Protein AF-R1E489-F1 (afdb_monomer)

Secondary structure (DSSP, 8-state):
--GGG-TTS---HHHHHHHHHHH-TT-SSS--HHHHHHHHHHH------HHHHHHHHHHHHHHHHHGGGS-HHHHHHHHHTTGGGSB---SSTTSS-TT-BHHHHHHHHHHHHHHTT--HHHHHHHTTTTSS--TTS--SS-HHHHHHHHHHHH-HHHHHHHHHHHHHHHTTTSTTSTTTSPTT--EEEE-SSSTT-EEEE-HHHHHHHHHHHHHHHHHHGGGTTT-HHHHHHHHHHHHTTGGGS-HHHHHHHHHHHHHHHHTT--HHHHHHHHHHHTGGG---HHHHHHHHTTSTTSHHHHHHHHHHHHHHHS---S-GGG-S------

Organism: Emiliania huxleyi (NCBI:txid2903)

Foldseek 3Di:
DCCQQCVVDDPDPVVVVVLQVQLPPVVPSDHDPVSVVVSCLVPRPRPCPPVNVVLVVVLVVCCVVCVVVPDPLLVVVCVVLCQQVADDDDPDSLLAPPPDTSQSQLSQLLVLCVVLVHDQLLSSLSNQLCQCAHPVGDHSDDCVPCLVVCCVSPNNSNSVNSQCQVFQLVQLLPCCGLQRNAPPDWHKTARPNDHPDIDIDDLLSSLSSLSSNLSSSCNRCSSVLQPLLVLLLLLVSHVRVLVSYGPSSNVVSLSSLLNNLLVVDALVVNLVVLQVVCPPVGDDPSSVNSNQLSDVVHVRVVVRVVLVVVCPPPVPPPSSSPSDDPPPDD

InterPro domains:
  IPR002048 EF-hand domain [PS50222] (11-46)
  IPR018247 EF-Hand 1, calcium-binding site [PS00018] (24-36)
  IPR049202 Domain of unknown function DUF6817 [PF20680] (100-166)

Solvent-accessible surface area (backbone atoms only — not comparable to full-atom values): 18303 Å² total; per-residue (Å²): 132,63,58,86,45,42,74,88,57,75,87,42,75,66,52,54,53,50,51,49,57,66,26,22,77,84,69,77,85,62,68,48,74,65,37,47,49,52,41,44,66,77,60,53,56,65,78,70,43,75,63,54,48,49,52,51,47,56,51,50,50,46,53,69,66,43,56,78,72,50,57,68,75,57,55,50,49,44,56,76,48,47,29,70,78,36,70,55,83,57,100,42,83,51,38,37,71,85,95,37,28,43,37,60,51,15,55,49,31,21,52,50,30,52,73,33,65,51,56,67,43,51,19,57,14,31,52,44,31,50,33,57,30,36,99,88,64,54,56,62,46,58,53,93,71,43,50,72,53,37,28,72,75,68,33,58,66,14,37,50,49,22,68,46,32,43,32,44,59,73,26,47,64,37,74,68,23,75,30,48,32,63,84,94,57,87,41,68,43,60,34,79,91,44,86,94,42,73,45,72,55,54,72,67,55,48,30,46,49,49,50,49,51,52,39,52,50,49,66,27,30,62,76,44,72,77,42,33,48,60,20,40,50,55,20,66,48,42,60,73,41,39,92,59,44,45,68,46,57,39,50,52,41,50,50,24,36,30,51,7,38,70,65,70,57,54,45,67,50,41,42,52,54,55,53,62,72,35,56,93,80,43,65,53,79,67,52,43,62,40,46,46,32,32,35,93,90,12,67,52,30,50,48,49,53,54,53,53,53,61,44,70,75,72,68,59,82,55,66,65,48,61,73,63,82,78,84,70,81,129

Radius of gyration: 21.49 Å; Cα contacts (8 Å, |Δi|>4): 398; chains: 1; bounding box: 48×62×51 Å

pLDDT: mean 76.92, std 17.38, range [27.55, 98.38]

Nearest PDB structures (foldseek):
  3rmr-assembly2_B  TM=1.917E-01  e=6.623E+00  Hyaloperonospora parasitica
  7q4o-assembly1_A  TM=1.521E-01  e=7.875E+00  Homo sapiens

Mean predicted aligned error: 11.66 Å

Sequence (330 aa):
MLAPYFSSVAWTPEVKAAMFTEMDKDAGGSVCADEFYEWMIESAQLEVSAEGVTKMRQREERLKISTGDVPAHLMEIIEESGAKTIEQKVTHALHSGFDRTIADHFISCYLLLKEWGCQEDVCVAGLLHASYRRGDGLQAVKPAEMRPVWQKKLGAGAEELIYLFPSAHKTAYASDGLLHAPLGSTISFPDLLDDGKTITIDDAQRAALAELEVVNSHDQNFLCNDDPVQNLWQFYQHVTIMPLLSAGAAATIKTFQQRAFCAGVDCSDIVKWHEGRFGEAGPDAKWQKHIEMFKPGGRYYDIEKILLSFVDEDGYTGDGCDALPSYEKK

Structure (mmCIF, N/CA/C/O backbone):
data_AF-R1E489-F1
#
_entry.id   AF-R1E489-F1
#
loop_
_atom_site.group_PDB
_atom_site.id
_atom_site.type_symbol
_atom_site.label_atom_id
_atom_site.label_alt_id
_atom_site.label_comp_id
_atom_site.label_asym_id
_atom_site.label_entity_id
_atom_site.label_seq_id
_atom_site.pdbx_PDB_ins_code
_atom_site.Cartn_x
_atom_site.Cartn_y
_atom_site.Cartn_z
_atom_site.occupancy
_atom_site.B_iso_or_equiv
_atom_site.auth_seq_id
_atom_site.auth_comp_id
_atom_site.auth_asym_id
_atom_site.auth_atom_id
_atom_site.pdbx_PDB_model_num
ATOM 1 N N . MET A 1 1 ? 15.110 16.028 -24.742 1.00 39.72 1 MET A N 1
ATOM 2 C CA . MET A 1 1 ? 14.663 15.379 -23.493 1.00 39.72 1 MET A CA 1
ATOM 3 C C . MET A 1 1 ? 13.398 16.005 -22.917 1.00 39.72 1 MET A C 1
ATOM 5 O O . MET A 1 1 ? 12.531 15.238 -22.550 1.00 39.72 1 MET A O 1
ATOM 9 N N . LEU A 1 2 ? 13.234 17.337 -22.902 1.00 40.16 2 LEU A N 1
ATOM 10 C CA . LEU A 1 2 ? 12.016 17.982 -22.369 1.00 40.16 2 LEU A CA 1
ATOM 11 C C . LEU A 1 2 ? 10.830 18.068 -23.347 1.00 40.16 2 LEU A C 1
ATOM 13 O O . LEU A 1 2 ? 9.692 18.154 -22.915 1.00 40.16 2 LEU A O 1
ATOM 17 N N . ALA A 1 3 ? 11.079 18.016 -24.659 1.00 42.56 3 ALA A N 1
ATOM 18 C CA . ALA A 1 3 ? 10.048 18.192 -25.691 1.00 42.56 3 ALA A CA 1
ATOM 19 C C . ALA A 1 3 ? 8.777 17.315 -25.546 1.00 42.56 3 ALA A C 1
ATOM 21 O O . ALA A 1 3 ? 7.707 17.834 -25.844 1.00 42.56 3 ALA A O 1
ATOM 22 N N . PRO A 1 4 ? 8.837 16.053 -25.068 1.00 44.25 4 PRO A N 1
ATOM 23 C CA . PRO A 1 4 ? 7.633 15.250 -24.822 1.00 44.25 4 PRO A CA 1
ATOM 24 C C . PRO A 1 4 ? 6.739 15.768 -23.683 1.00 44.25 4 PRO A C 1
ATOM 26 O O . PRO A 1 4 ? 5.558 15.453 -23.665 1.00 44.25 4 PRO A O 1
ATOM 29 N N . TYR A 1 5 ? 7.289 16.548 -22.748 1.00 42.19 5 TYR A N 1
ATOM 30 C CA . TYR A 1 5 ? 6.579 17.084 -21.575 1.00 42.19 5 TYR A CA 1
ATOM 31 C C . TYR A 1 5 ? 6.045 18.508 -21.791 1.00 42.19 5 TYR A C 1
ATOM 33 O O . TYR A 1 5 ? 5.343 19.035 -20.941 1.00 42.19 5 TYR A O 1
ATOM 41 N N . PHE A 1 6 ? 6.392 19.132 -22.921 1.00 55.09 6 PHE A N 1
ATOM 42 C CA . PHE A 1 6 ? 5.998 20.494 -23.296 1.00 55.09 6 PHE A CA 1
ATOM 43 C C . PHE A 1 6 ? 5.694 20.546 -24.800 1.00 55.09 6 PHE A C 1
ATOM 45 O O . PHE A 1 6 ? 6.200 21.394 -25.538 1.00 55.09 6 PHE A O 1
ATOM 52 N N . SER A 1 7 ? 4.920 19.574 -25.283 1.00 47.94 7 SER A N 1
ATOM 53 C CA . SER A 1 7 ? 4.615 19.364 -26.706 1.00 47.94 7 SER A CA 1
ATOM 54 C C . SER A 1 7 ? 3.878 20.538 -27.360 1.00 47.94 7 SER A C 1
ATOM 56 O O . SER A 1 7 ? 3.982 20.725 -28.572 1.00 47.94 7 SER A O 1
ATOM 58 N N . SER A 1 8 ? 3.200 21.364 -26.562 1.00 54.50 8 SER A N 1
ATOM 59 C CA . SER A 1 8 ? 2.499 22.582 -26.980 1.00 54.50 8 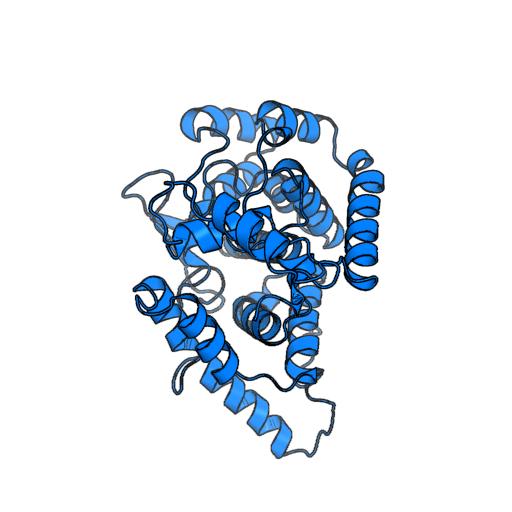SER A CA 1
ATOM 60 C C . SER A 1 8 ? 3.382 23.842 -27.007 1.00 54.50 8 SER A C 1
ATOM 62 O O . SER A 1 8 ? 2.947 24.888 -27.494 1.00 54.50 8 SER A O 1
ATOM 64 N N . VAL A 1 9 ? 4.625 23.768 -26.516 1.00 59.12 9 VAL A N 1
ATOM 65 C CA . VAL A 1 9 ? 5.520 24.923 -26.376 1.00 59.12 9 VAL A CA 1
ATOM 66 C C . VAL A 1 9 ? 6.440 25.046 -27.591 1.00 59.12 9 VAL A C 1
ATOM 68 O O . VAL A 1 9 ? 7.253 24.170 -27.895 1.00 59.12 9 VAL A O 1
ATOM 71 N N . ALA A 1 10 ? 6.359 26.183 -28.285 1.00 74.38 10 ALA A N 1
ATOM 72 C CA . ALA A 1 10 ? 7.332 26.536 -29.309 1.00 74.38 10 ALA A CA 1
ATOM 73 C C . ALA A 1 10 ? 8.672 26.885 -28.640 1.00 74.38 10 ALA A C 1
ATOM 75 O O . ALA A 1 10 ? 8.788 27.893 -27.948 1.00 74.38 10 ALA A O 1
ATOM 76 N N . TRP A 1 11 ? 9.695 26.055 -28.857 1.00 71.88 11 TRP A N 1
ATOM 77 C CA . TRP A 1 11 ? 11.018 26.169 -28.226 1.00 71.88 11 TRP A CA 1
ATOM 78 C C . TRP A 1 11 ? 11.878 27.323 -28.777 1.00 71.88 11 TRP A C 1
ATOM 80 O O . TRP A 1 11 ? 12.983 27.099 -29.291 1.00 71.88 11 TRP A O 1
ATOM 90 N N . THR A 1 12 ? 11.392 28.560 -28.676 1.00 82.69 12 THR A N 1
ATOM 91 C CA . THR A 1 12 ? 12.136 29.759 -29.083 1.00 82.69 12 THR A CA 1
ATOM 92 C C . THR A 1 12 ? 13.215 30.130 -28.053 1.00 82.69 12 THR A C 1
ATOM 94 O O . THR A 1 12 ? 13.166 29.674 -26.905 1.00 82.69 12 THR A O 1
ATOM 97 N N . PRO A 1 13 ? 14.229 30.929 -28.436 1.00 77.19 13 PRO A N 1
ATOM 98 C CA . PRO A 1 13 ? 15.239 31.429 -27.502 1.00 77.19 13 PRO A CA 1
ATOM 99 C C . PRO A 1 13 ? 14.648 32.198 -26.311 1.00 77.19 13 PRO A C 1
ATOM 101 O O . PRO A 1 13 ? 15.132 32.049 -25.194 1.00 77.19 13 PRO A O 1
ATOM 104 N N . GLU A 1 14 ? 13.582 32.968 -26.531 1.00 79.25 14 GLU A N 1
ATOM 105 C CA . GLU A 1 14 ? 12.911 33.766 -25.498 1.00 79.25 14 GLU A CA 1
ATOM 106 C C . GLU A 1 14 ? 12.214 32.876 -24.466 1.00 79.25 14 GLU A C 1
ATOM 108 O O . GLU A 1 14 ? 12.331 33.111 -23.266 1.00 79.25 14 GLU A O 1
ATOM 113 N N . VAL A 1 15 ? 11.552 31.810 -24.926 1.00 72.06 15 VAL A N 1
ATOM 114 C CA . VAL A 1 15 ? 10.899 30.822 -24.057 1.00 72.06 15 VAL A CA 1
ATOM 115 C C . VAL A 1 15 ? 11.930 30.081 -23.208 1.00 72.06 15 VAL A C 1
ATOM 117 O O . VAL A 1 15 ? 11.758 29.952 -22.002 1.00 72.06 15 VAL A O 1
ATOM 120 N N . LYS A 1 16 ? 13.052 29.665 -23.805 1.00 74.25 16 LYS A N 1
ATOM 121 C CA . LYS A 1 16 ? 14.142 29.007 -23.066 1.00 74.25 16 LYS A CA 1
ATOM 122 C C . LYS A 1 16 ? 14.749 29.917 -21.996 1.00 74.25 16 LYS A C 1
ATOM 124 O O . LYS A 1 16 ? 15.077 29.434 -20.919 1.00 74.25 16 LYS A O 1
ATOM 129 N N . ALA A 1 17 ? 14.896 31.210 -22.287 1.00 79.12 17 ALA A N 1
ATOM 130 C CA . ALA A 1 17 ? 15.418 32.188 -21.335 1.00 79.12 17 ALA A CA 1
ATOM 131 C C . ALA A 1 17 ? 14.445 32.447 -20.172 1.00 79.12 17 ALA A C 1
ATOM 133 O O . ALA A 1 17 ? 14.879 32.531 -19.023 1.00 79.12 17 ALA A O 1
ATOM 134 N N . AL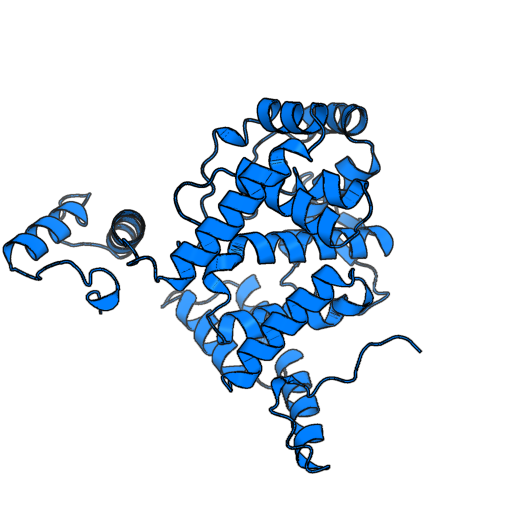A A 1 18 ? 13.142 32.527 -20.459 1.00 77.81 18 ALA A N 1
ATOM 135 C CA . ALA A 1 18 ? 12.105 32.654 -19.437 1.00 77.81 18 ALA A CA 1
ATOM 136 C C . ALA A 1 18 ? 12.067 31.424 -18.516 1.00 77.81 18 ALA A C 1
ATOM 138 O O . ALA A 1 18 ? 12.169 31.582 -17.306 1.00 77.81 18 ALA A O 1
ATOM 139 N N . MET A 1 19 ? 12.047 30.213 -19.086 1.00 74.00 19 MET A N 1
ATOM 140 C CA . MET A 1 19 ? 12.067 28.959 -18.318 1.00 74.00 19 MET A CA 1
ATOM 141 C C . MET A 1 19 ? 13.321 28.857 -17.450 1.00 74.00 19 MET A C 1
ATOM 143 O O . MET A 1 19 ? 13.231 28.528 -16.278 1.00 74.00 19 MET A O 1
ATOM 147 N N . PHE A 1 20 ? 14.492 29.214 -17.985 1.00 79.19 20 PHE A N 1
ATOM 148 C CA . PHE A 1 20 ? 15.722 29.237 -17.193 1.00 79.19 20 PHE A CA 1
ATOM 149 C C . PHE A 1 20 ? 15.624 30.202 -16.002 1.00 79.19 20 PHE A C 1
ATOM 151 O O . PHE A 1 20 ? 16.080 29.868 -14.919 1.00 79.19 20 PHE A O 1
ATOM 158 N N . THR A 1 21 ? 15.001 31.369 -16.184 1.00 81.62 21 THR A N 1
ATOM 159 C CA . THR A 1 21 ? 14.806 32.357 -15.108 1.00 81.62 21 THR A CA 1
ATOM 160 C C . THR A 1 21 ? 13.798 31.879 -14.058 1.00 81.62 21 THR A C 1
ATOM 162 O O . THR A 1 21 ? 13.930 32.216 -12.889 1.00 81.62 21 THR A O 1
ATOM 165 N N . GLU A 1 22 ? 12.795 31.096 -14.454 1.00 75.81 22 GLU A N 1
ATOM 166 C CA . GLU A 1 22 ? 11.860 30.455 -13.520 1.00 75.81 22 GLU A CA 1
ATOM 167 C C . GLU A 1 22 ? 12.509 29.302 -12.741 1.00 75.81 22 GLU A C 1
ATOM 169 O O . GLU A 1 22 ? 12.176 29.080 -11.578 1.00 75.81 22 GLU A O 1
ATOM 174 N N . MET A 1 23 ? 13.423 28.571 -13.383 1.00 77.69 23 MET A N 1
ATOM 175 C CA . MET A 1 23 ? 14.163 27.457 -12.789 1.00 77.69 23 MET A CA 1
ATOM 176 C C . MET A 1 23 ? 15.230 27.940 -11.799 1.00 77.69 23 MET A C 1
ATOM 178 O O . MET A 1 23 ? 15.353 27.371 -10.724 1.00 77.69 23 MET A O 1
ATOM 182 N N . ASP A 1 24 ? 15.983 28.983 -12.152 1.00 81.06 24 ASP A N 1
ATOM 183 C CA . ASP A 1 24 ? 17.085 29.575 -11.371 1.00 81.06 24 ASP A CA 1
ATOM 184 C C . ASP A 1 24 ? 16.531 30.431 -10.212 1.00 81.06 24 ASP A C 1
ATOM 186 O O . ASP A 1 24 ? 16.670 31.658 -10.193 1.00 81.06 24 ASP A O 1
ATOM 190 N N . LYS A 1 25 ? 15.825 29.792 -9.265 1.00 74.88 25 LYS A N 1
ATOM 191 C CA . LYS A 1 25 ? 15.123 30.457 -8.151 1.00 74.88 25 LYS A CA 1
ATOM 192 C C . LYS A 1 25 ? 16.081 31.247 -7.258 1.00 74.88 25 LYS A C 1
ATOM 194 O O . LYS A 1 25 ? 15.670 32.257 -6.678 1.00 74.88 25 LYS A O 1
ATOM 199 N N . ASP A 1 26 ? 17.331 30.807 -7.133 1.00 79.19 26 ASP A N 1
ATOM 200 C CA . ASP A 1 26 ? 18.359 31.514 -6.365 1.00 79.19 26 ASP A CA 1
ATOM 201 C C . ASP A 1 26 ? 19.060 32.649 -7.143 1.00 79.19 26 ASP A C 1
ATOM 203 O O . ASP A 1 26 ? 19.839 33.411 -6.558 1.00 79.19 26 ASP A O 1
ATOM 207 N N . ALA A 1 27 ? 18.732 32.812 -8.432 1.00 80.25 27 ALA A N 1
ATOM 208 C CA . ALA A 1 27 ? 19.344 33.750 -9.371 1.00 80.25 27 ALA A CA 1
ATOM 209 C C . ALA A 1 27 ? 20.881 33.623 -9.465 1.00 80.25 27 ALA A C 1
ATOM 211 O O . ALA A 1 27 ? 21.583 34.605 -9.743 1.00 80.25 27 ALA A O 1
ATOM 212 N N . GLY A 1 28 ? 21.416 32.429 -9.202 1.00 77.62 28 GLY A N 1
ATOM 213 C CA . GLY A 1 28 ? 22.838 32.104 -9.223 1.00 77.62 28 GLY A CA 1
ATOM 214 C C . GLY A 1 28 ? 23.424 31.990 -10.631 1.00 77.62 28 GLY A C 1
ATOM 215 O O . GLY A 1 28 ? 24.650 31.964 -10.788 1.00 77.62 28 GLY A O 1
ATOM 216 N N . GLY A 1 29 ? 22.580 31.974 -11.666 1.00 80.88 29 GLY A N 1
ATOM 217 C CA . GLY A 1 29 ? 22.979 31.822 -13.062 1.00 80.88 29 GLY A CA 1
ATOM 218 C C . GLY A 1 29 ? 23.239 30.368 -13.458 1.00 80.88 29 GLY A C 1
ATOM 219 O O . GLY A 1 29 ? 23.863 30.121 -14.496 1.00 80.88 29 GLY A O 1
ATOM 220 N N . SER A 1 30 ? 22.784 29.405 -12.653 1.00 75.56 30 SER A N 1
ATOM 221 C CA . SER A 1 30 ? 22.899 27.976 -12.928 1.00 75.56 30 SER A CA 1
ATOM 222 C C . SER A 1 30 ? 21.802 27.205 -12.210 1.00 75.56 30 SER A C 1
ATOM 224 O O . SER A 1 30 ? 21.743 27.235 -10.993 1.00 75.56 30 SER A O 1
ATOM 226 N N . VAL A 1 31 ? 21.032 26.415 -12.953 1.00 68.12 31 VAL A N 1
ATOM 227 C CA . VAL A 1 31 ? 19.979 25.579 -12.370 1.00 68.12 31 VAL A CA 1
ATOM 228 C C . VAL A 1 31 ? 20.582 24.303 -11.781 1.00 68.12 31 VAL A C 1
ATOM 230 O O . VAL A 1 31 ? 21.174 23.501 -12.515 1.00 68.12 31 VAL A O 1
ATOM 233 N N . CYS A 1 32 ? 20.417 24.084 -10.477 1.00 67.62 32 CYS A N 1
ATOM 234 C CA . CYS A 1 32 ? 20.791 22.825 -9.832 1.00 67.62 32 CYS A CA 1
ATOM 235 C C . CYS A 1 32 ? 19.723 21.729 -10.027 1.00 67.62 32 CYS A C 1
ATOM 237 O O . CYS A 1 32 ? 18.622 21.970 -10.519 1.00 67.62 32 CYS A O 1
ATOM 239 N N . ALA A 1 33 ? 20.048 20.482 -9.668 1.00 50.75 33 ALA A N 1
ATOM 240 C CA . ALA A 1 33 ? 19.137 19.351 -9.867 1.00 50.75 33 ALA A CA 1
ATOM 241 C C . ALA A 1 33 ? 17.809 19.508 -9.102 1.00 50.75 33 ALA A C 1
ATOM 243 O O . ALA A 1 33 ? 16.765 19.135 -9.635 1.00 50.75 33 ALA A O 1
ATOM 244 N N . ASP A 1 34 ? 17.847 20.097 -7.904 1.00 51.06 34 ASP A N 1
ATOM 245 C CA . ASP A 1 34 ? 16.660 20.320 -7.073 1.00 51.06 34 ASP A CA 1
ATOM 246 C C . ASP A 1 34 ? 15.765 21.418 -7.666 1.00 51.06 34 ASP A C 1
ATOM 248 O O . ASP A 1 34 ? 14.565 21.215 -7.816 1.00 51.06 34 ASP A O 1
ATOM 252 N N . GLU A 1 35 ? 16.347 22.530 -8.117 1.00 57.16 35 GLU A N 1
ATOM 253 C CA . GLU A 1 35 ? 15.637 23.606 -8.825 1.00 57.16 35 GLU A CA 1
ATOM 254 C C . GLU A 1 35 ? 14.999 23.127 -10.133 1.00 57.16 35 GLU A C 1
ATOM 256 O O . GLU A 1 35 ? 13.840 23.425 -10.423 1.00 57.16 35 GLU A O 1
ATOM 261 N N . PHE A 1 36 ? 15.737 22.328 -10.908 1.00 60.22 36 PHE A N 1
ATOM 262 C CA . PHE A 1 36 ? 15.226 21.695 -12.119 1.00 60.22 36 PHE A CA 1
ATOM 263 C C . PHE A 1 36 ? 14.055 20.759 -11.808 1.00 60.22 36 PHE A C 1
ATOM 265 O O . PHE A 1 36 ? 13.065 20.756 -12.537 1.00 60.22 36 PHE A O 1
ATOM 272 N N . TYR A 1 37 ? 14.166 19.957 -10.746 1.00 50.03 37 TYR A N 1
ATOM 273 C CA . TYR A 1 37 ? 13.147 18.994 -10.338 1.00 50.03 37 TYR A CA 1
ATOM 274 C C . TYR A 1 37 ? 11.882 19.681 -9.814 1.00 50.03 37 TYR A C 1
ATOM 276 O O . TYR A 1 37 ? 10.784 19.333 -10.246 1.00 50.03 37 TYR A O 1
ATOM 284 N N . GLU A 1 38 ? 12.019 20.689 -8.950 1.00 54.12 38 GLU A N 1
ATOM 285 C CA . GLU A 1 38 ? 10.899 21.499 -8.462 1.00 54.12 38 GLU A CA 1
ATOM 286 C C . GLU A 1 38 ? 10.181 22.212 -9.607 1.00 54.12 38 GLU A C 1
ATOM 288 O O . GLU A 1 38 ? 8.961 22.100 -9.734 1.00 54.12 38 GLU A O 1
ATOM 293 N N . TRP A 1 39 ? 10.931 22.886 -10.483 1.00 66.25 39 TRP A N 1
ATOM 294 C CA . TRP A 1 39 ? 10.351 23.569 -11.634 1.00 66.25 39 TRP A CA 1
ATOM 295 C C . TRP A 1 39 ? 9.700 22.581 -12.610 1.00 66.25 39 TRP A C 1
ATOM 297 O O . TRP A 1 39 ? 8.622 22.864 -13.126 1.00 66.25 39 TRP A O 1
ATOM 307 N N . MET A 1 40 ? 10.284 21.397 -12.834 1.00 59.56 40 MET A N 1
ATOM 308 C CA . MET A 1 40 ? 9.665 20.340 -13.643 1.00 59.56 40 MET A CA 1
ATOM 309 C C . MET A 1 40 ? 8.361 19.832 -13.029 1.00 59.56 40 MET A C 1
ATOM 311 O O . MET A 1 40 ? 7.422 19.590 -13.773 1.00 59.56 40 MET A O 1
ATOM 315 N N . ILE A 1 41 ? 8.269 19.673 -11.707 1.00 51.88 41 ILE A N 1
ATOM 316 C CA . ILE A 1 41 ? 7.017 19.271 -11.046 1.00 51.88 41 ILE A CA 1
ATOM 317 C C . ILE A 1 41 ? 5.934 20.334 -11.239 1.00 51.88 41 ILE A C 1
ATOM 319 O O . ILE A 1 41 ? 4.798 19.994 -11.559 1.00 51.88 41 ILE A O 1
ATOM 323 N N . GLU A 1 42 ? 6.286 21.604 -11.052 1.00 53.78 42 GLU A N 1
ATOM 324 C CA . GLU A 1 42 ? 5.353 22.729 -11.167 1.00 53.78 42 GLU A CA 1
ATOM 325 C C . GLU A 1 42 ? 4.947 22.998 -12.627 1.00 53.78 42 GLU A C 1
ATOM 327 O O . GLU A 1 42 ? 3.813 23.393 -12.899 1.00 53.78 42 GLU A O 1
ATOM 332 N N . SER A 1 43 ? 5.856 22.754 -13.575 1.00 49.91 43 SER A N 1
ATOM 333 C CA . SER A 1 43 ? 5.708 23.166 -14.975 1.00 49.91 43 SER A CA 1
ATOM 334 C C . SER A 1 43 ? 5.361 22.030 -15.930 1.00 49.91 43 SER A C 1
ATOM 336 O O . SER A 1 43 ? 4.903 22.313 -17.038 1.00 49.91 43 SER A O 1
ATOM 338 N N . ALA A 1 44 ? 5.559 20.760 -15.554 1.00 48.78 44 ALA A N 1
ATOM 339 C CA . ALA A 1 44 ? 5.196 19.617 -16.390 1.00 48.78 44 ALA A CA 1
ATOM 340 C C . ALA A 1 44 ? 3.672 19.490 -16.490 1.00 48.78 44 ALA A C 1
ATOM 342 O O . ALA A 1 44 ? 3.028 18.678 -15.826 1.00 48.78 44 ALA A O 1
ATOM 343 N N . GLN A 1 45 ? 3.095 20.272 -17.395 1.00 43.03 45 GLN A N 1
ATOM 344 C CA . GLN A 1 45 ? 1.784 20.004 -17.948 1.00 43.03 45 GLN A CA 1
ATOM 345 C C . GLN A 1 45 ? 1.923 18.783 -18.852 1.00 43.03 45 GLN A C 1
ATOM 347 O O . GLN A 1 45 ? 2.239 18.896 -20.035 1.00 43.03 45 GLN A O 1
ATOM 352 N N . LEU A 1 46 ? 1.696 17.594 -18.294 1.00 42.81 46 LEU A N 1
ATOM 353 C CA . LEU A 1 46 ? 1.358 16.448 -19.126 1.00 42.81 46 LEU A CA 1
ATOM 354 C C . LEU A 1 46 ? 0.192 16.872 -20.019 1.00 42.81 46 LEU A C 1
ATOM 356 O O . LEU A 1 46 ? -0.868 17.244 -19.512 1.00 42.81 46 LEU A O 1
ATOM 360 N N . GLU A 1 47 ? 0.374 16.813 -21.342 1.00 40.91 47 GLU A N 1
ATOM 361 C CA . GLU A 1 47 ? -0.775 16.734 -22.236 1.00 40.91 47 GLU A CA 1
ATOM 362 C C . GLU A 1 47 ? -1.575 15.525 -21.768 1.00 40.91 47 GLU A C 1
ATOM 364 O O . GLU A 1 47 ? -1.150 14.376 -21.915 1.00 40.91 47 GLU A O 1
ATOM 369 N N . VAL A 1 48 ? -2.692 15.798 -21.098 1.00 47.16 48 VAL A N 1
ATOM 370 C CA . VAL A 1 48 ? -3.548 14.765 -20.544 1.00 47.16 48 VAL A CA 1
ATOM 371 C C . VAL A 1 48 ? -3.992 13.919 -21.731 1.00 47.16 48 VAL A C 1
ATOM 373 O O . VAL A 1 48 ? -4.740 14.389 -22.591 1.00 47.16 48 VAL A O 1
ATOM 376 N N . SER A 1 49 ? -3.472 12.694 -21.837 1.00 47.91 49 SER A N 1
ATOM 377 C CA . SER A 1 49 ? -3.837 11.812 -22.942 1.00 47.91 49 SER A CA 1
ATOM 378 C C . SER A 1 49 ? -5.353 11.616 -22.915 1.00 47.91 49 SER A C 1
ATOM 380 O O . SER A 1 49 ? -5.963 11.629 -21.846 1.00 47.91 49 SER A O 1
ATOM 382 N N . ALA A 1 50 ? -5.999 11.434 -24.068 1.00 52.34 50 ALA A N 1
ATOM 383 C CA . ALA A 1 50 ? -7.453 11.224 -24.100 1.00 52.34 50 ALA A CA 1
ATOM 384 C C . ALA A 1 50 ? -7.890 10.062 -23.179 1.00 52.34 50 ALA A C 1
ATOM 386 O O . ALA A 1 50 ? -8.968 10.092 -22.579 1.00 52.34 50 ALA A O 1
ATOM 387 N N . GLU A 1 51 ? -7.014 9.069 -23.015 1.00 50.97 51 GLU A N 1
ATOM 388 C CA . GLU A 1 51 ? -7.166 7.975 -22.066 1.00 50.97 51 GLU A CA 1
ATOM 389 C C . GLU A 1 51 ? -7.001 8.426 -20.604 1.00 50.97 51 GLU A C 1
ATOM 391 O O . GLU A 1 51 ? -7.861 8.116 -19.784 1.00 50.97 51 GLU A O 1
ATOM 396 N N . GLY A 1 52 ? -5.973 9.217 -20.279 1.00 51.22 52 GLY A N 1
ATOM 397 C CA . GLY A 1 52 ? -5.774 9.827 -18.960 1.00 51.22 52 GLY A CA 1
ATOM 398 C C . GLY A 1 52 ? -6.932 10.740 -18.540 1.00 51.22 52 GLY A C 1
ATOM 399 O O . GLY A 1 52 ? -7.420 10.625 -17.418 1.00 51.22 52 GLY A O 1
ATOM 400 N N . VAL A 1 53 ? -7.461 11.562 -19.457 1.00 56.84 53 VAL A N 1
ATOM 401 C CA . VAL A 1 53 ? -8.664 12.389 -19.237 1.00 56.84 53 VAL A CA 1
ATOM 402 C C . VAL A 1 53 ? -9.876 11.505 -18.960 1.00 56.84 53 VAL A C 1
ATOM 404 O O . VAL A 1 53 ? -10.644 11.774 -18.040 1.00 56.84 53 VAL A O 1
ATOM 407 N N . THR A 1 54 ? -10.058 10.433 -19.735 1.00 60.56 54 THR A N 1
ATOM 408 C CA . THR A 1 54 ? -11.179 9.500 -19.548 1.00 60.56 54 THR A CA 1
ATOM 409 C C . THR A 1 54 ? -11.088 8.794 -18.198 1.00 60.56 54 THR A C 1
ATOM 411 O O . THR A 1 54 ? -12.089 8.712 -17.490 1.00 60.56 54 THR A O 1
ATOM 414 N N . LYS A 1 55 ? -9.890 8.343 -17.814 1.00 59.06 55 LYS A N 1
ATOM 415 C CA . LYS A 1 55 ? -9.582 7.733 -16.516 1.00 59.06 55 LYS A CA 1
ATOM 416 C C . LYS A 1 55 ? -9.870 8.714 -15.369 1.00 59.06 55 LYS A C 1
ATOM 418 O O . LYS A 1 55 ? -10.606 8.368 -14.444 1.00 59.06 55 LYS A O 1
ATOM 423 N N . MET A 1 56 ? -9.365 9.949 -15.446 1.00 60.06 56 MET A N 1
ATOM 424 C CA . MET A 1 56 ? -9.651 11.001 -14.460 1.00 60.06 56 MET A CA 1
ATOM 425 C C . MET A 1 56 ? -11.149 11.287 -14.360 1.00 60.06 56 MET A C 1
ATOM 427 O O . MET A 1 56 ? -11.684 11.309 -13.257 1.00 60.06 56 MET A O 1
ATOM 431 N N . ARG A 1 57 ? -11.848 11.403 -15.496 1.00 64.25 57 ARG A N 1
ATOM 432 C CA . ARG A 1 57 ? -13.297 11.620 -15.530 1.00 64.25 57 ARG A CA 1
ATOM 433 C C . ARG A 1 57 ? -14.065 10.458 -14.904 1.00 64.25 57 ARG A C 1
ATOM 435 O O . ARG A 1 57 ? -14.934 10.712 -14.088 1.00 64.25 57 ARG A O 1
ATOM 442 N N . GLN A 1 58 ? -13.736 9.205 -15.220 1.00 64.31 58 GLN A N 1
ATOM 443 C CA . GLN A 1 58 ? -14.370 8.029 -14.605 1.00 64.31 58 GLN A CA 1
ATOM 444 C C . GLN A 1 58 ? -14.166 8.001 -13.086 1.00 64.31 58 GLN A C 1
ATOM 446 O O . GLN A 1 58 ? -15.070 7.632 -12.336 1.00 64.31 58 GLN A O 1
ATOM 451 N N . ARG A 1 59 ? -12.982 8.404 -12.615 1.00 63.81 59 ARG A N 1
ATOM 452 C CA . ARG A 1 59 ? -12.674 8.497 -11.185 1.00 63.81 59 ARG A CA 1
ATOM 453 C C . ARG A 1 59 ? -13.405 9.661 -10.512 1.00 63.81 59 ARG A C 1
ATOM 455 O O . ARG A 1 59 ? -13.948 9.483 -9.429 1.00 63.81 59 ARG A O 1
ATOM 462 N N . GLU A 1 60 ? -13.465 10.830 -11.142 1.00 66.06 60 GLU A N 1
ATOM 463 C CA . GLU A 1 60 ? -14.267 11.960 -10.662 1.00 66.06 60 GLU A CA 1
ATOM 464 C C . GLU A 1 60 ? -15.762 11.646 -10.653 1.00 66.06 60 GLU A C 1
ATOM 466 O O . GLU A 1 60 ? -16.452 12.010 -9.709 1.00 66.06 60 GLU A O 1
ATOM 471 N N . GLU A 1 61 ? -16.270 10.983 -11.692 1.00 64.44 61 GLU A N 1
ATOM 472 C CA . GLU A 1 61 ? -17.645 10.497 -11.767 1.00 64.44 61 GLU A CA 1
ATOM 473 C C . GLU A 1 61 ? -17.907 9.525 -10.618 1.00 64.44 61 GLU A C 1
ATOM 475 O O . GLU A 1 61 ? -18.901 9.691 -9.922 1.00 64.44 61 GLU A O 1
ATOM 480 N N . ARG A 1 62 ? -16.982 8.598 -10.326 1.00 65.25 62 ARG A N 1
ATOM 481 C CA . ARG A 1 62 ? -17.056 7.724 -9.145 1.00 65.25 62 ARG A CA 1
ATOM 482 C C . ARG A 1 62 ? -17.109 8.529 -7.845 1.00 65.25 62 ARG A C 1
ATOM 484 O O . ARG A 1 62 ? -18.001 8.307 -7.042 1.00 65.25 62 ARG A O 1
ATOM 491 N N . LEU A 1 63 ? -16.221 9.504 -7.646 1.00 64.25 63 LEU A N 1
ATOM 492 C CA . LEU A 1 63 ? -16.234 10.353 -6.444 1.00 64.25 63 LEU A CA 1
ATOM 493 C C . LEU A 1 63 ? -17.530 11.178 -6.324 1.00 64.25 63 LEU A C 1
ATOM 495 O O . LEU A 1 63 ? -18.097 11.285 -5.238 1.00 64.25 63 LEU A O 1
ATOM 499 N N . LYS A 1 64 ? -18.036 11.732 -7.430 1.00 64.75 64 LYS A N 1
ATOM 500 C CA . LYS A 1 64 ? -19.274 12.531 -7.475 1.00 64.75 64 LYS A CA 1
ATOM 501 C C . LYS A 1 64 ? -20.526 11.680 -7.252 1.00 64.75 64 LYS A C 1
ATOM 503 O O . LYS A 1 64 ? -21.438 12.130 -6.569 1.00 64.75 64 LYS A O 1
ATOM 508 N N . ILE A 1 65 ? -20.576 10.476 -7.819 1.00 55.09 65 ILE A N 1
ATOM 509 C CA . ILE A 1 65 ? -21.702 9.545 -7.671 1.00 55.09 65 ILE A CA 1
ATOM 510 C C . ILE A 1 65 ? -21.703 8.941 -6.263 1.00 55.09 65 ILE A C 1
ATOM 512 O O . ILE A 1 65 ? -22.756 8.849 -5.642 1.00 55.09 65 ILE A O 1
ATOM 516 N N . SER A 1 66 ? -20.529 8.593 -5.735 1.00 55.94 66 SER A N 1
ATOM 517 C CA . SER A 1 66 ? -20.412 7.737 -4.553 1.00 55.94 66 SER A CA 1
ATOM 518 C C . SER A 1 66 ? -20.083 8.464 -3.250 1.00 55.94 66 SER A C 1
ATOM 520 O O . SER A 1 66 ? -20.132 7.853 -2.188 1.00 55.94 66 SER A O 1
ATOM 522 N N . THR A 1 67 ? -19.817 9.773 -3.258 1.00 61.53 67 THR A N 1
ATOM 523 C CA . THR A 1 67 ? -19.778 10.549 -1.997 1.00 61.53 67 THR A CA 1
ATOM 524 C C . THR A 1 67 ? -21.126 10.543 -1.273 1.00 61.53 67 THR A C 1
ATOM 526 O O . THR A 1 67 ? -21.150 10.643 -0.049 1.00 61.53 67 THR A O 1
ATOM 529 N N . GLY A 1 68 ? -22.237 10.356 -1.997 1.00 62.38 68 GLY A N 1
ATOM 530 C CA . GLY A 1 68 ? -23.558 10.107 -1.408 1.00 62.38 68 GLY A CA 1
ATOM 531 C C . GLY A 1 68 ? -23.693 8.746 -0.714 1.00 62.38 68 GLY A C 1
ATOM 532 O O . GLY A 1 68 ? -24.579 8.588 0.125 1.00 62.38 68 GLY A O 1
ATOM 533 N N . ASP A 1 69 ? -22.803 7.797 -1.021 1.00 72.00 69 ASP A N 1
ATOM 534 C CA . ASP A 1 69 ? -22.790 6.445 -0.452 1.00 72.00 69 ASP A CA 1
ATOM 535 C C . ASP A 1 69 ? -21.900 6.341 0.798 1.00 72.00 69 ASP A C 1
ATOM 537 O O . ASP A 1 69 ? -21.952 5.337 1.512 1.00 72.00 69 ASP A O 1
ATOM 541 N N . VAL A 1 70 ? -21.095 7.371 1.096 1.00 84.31 70 VAL A N 1
ATOM 542 C CA . VAL A 1 70 ? -20.316 7.433 2.339 1.00 84.31 70 VAL A CA 1
ATOM 543 C C . VAL A 1 70 ? -21.227 7.914 3.475 1.00 84.31 70 VAL A C 1
ATOM 545 O O . VAL A 1 70 ? -21.798 9.005 3.386 1.00 84.31 70 VAL A O 1
ATOM 548 N N . PRO A 1 71 ? -21.361 7.154 4.578 1.00 89.25 71 PRO A N 1
ATOM 549 C CA . PRO A 1 71 ? -22.149 7.577 5.730 1.00 89.25 71 PRO A CA 1
ATOM 550 C C . PRO A 1 71 ? -21.770 8.977 6.235 1.00 89.25 71 PRO A C 1
ATOM 552 O O . PRO A 1 71 ? -20.595 9.277 6.442 1.00 89.25 71 PRO A O 1
ATOM 555 N N . ALA A 1 72 ? -22.774 9.817 6.515 1.00 89.50 72 ALA A N 1
ATOM 556 C CA . ALA A 1 72 ? -22.5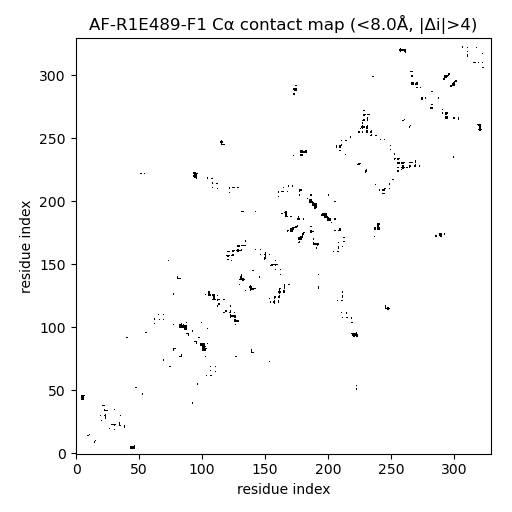72 11.220 6.902 1.00 89.50 72 ALA A CA 1
ATOM 557 C C . ALA A 1 72 ? -21.603 11.397 8.086 1.00 89.50 72 ALA A C 1
ATOM 559 O O . ALA A 1 72 ? -20.721 12.249 8.040 1.00 89.50 72 ALA A O 1
ATOM 560 N N . HIS A 1 73 ? -21.703 10.537 9.103 1.00 89.50 73 HIS A N 1
ATOM 561 C CA . HIS A 1 73 ? -20.817 10.582 10.268 1.00 89.50 73 HIS A CA 1
ATOM 562 C C . HIS A 1 73 ? -19.339 10.309 9.924 1.00 89.50 73 HIS A C 1
ATOM 564 O O . HIS A 1 73 ? -18.456 10.804 10.615 1.00 89.50 73 HIS A O 1
ATOM 570 N N . LEU A 1 74 ? -19.046 9.550 8.862 1.00 90.94 74 LEU A N 1
ATOM 571 C CA . LEU A 1 74 ? -17.674 9.327 8.394 1.00 90.94 74 LEU A CA 1
ATOM 572 C C . LEU A 1 74 ? -17.153 10.537 7.613 1.00 90.94 74 LEU A C 1
ATOM 574 O O . LEU A 1 74 ? -15.998 10.927 7.774 1.00 90.94 74 LEU A O 1
ATOM 578 N N . MET A 1 75 ? -18.019 11.185 6.828 1.00 90.31 75 MET A N 1
ATOM 579 C CA . MET A 1 75 ? -17.685 12.443 6.151 1.00 90.31 75 MET A CA 1
ATOM 580 C C . MET A 1 75 ? -17.400 13.577 7.144 1.00 90.31 75 MET A C 1
ATOM 582 O O . MET A 1 75 ? -16.492 14.373 6.909 1.00 90.31 75 MET A O 1
ATOM 586 N N . GLU A 1 76 ? -18.122 13.630 8.267 1.00 90.19 76 GLU A N 1
ATOM 587 C CA . GLU A 1 76 ? -17.833 14.553 9.374 1.00 90.19 76 GLU A CA 1
ATOM 588 C C . GLU A 1 76 ? -16.436 14.312 9.963 1.00 90.19 76 GLU A C 1
ATOM 590 O O . GLU A 1 76 ? -15.715 15.264 10.241 1.00 90.19 76 GLU A O 1
ATOM 595 N N . ILE A 1 77 ? -16.003 13.055 10.097 1.00 89.94 77 ILE A N 1
ATOM 596 C CA . ILE A 1 77 ? -14.670 12.729 10.632 1.00 89.94 77 ILE A CA 1
ATOM 597 C C . ILE A 1 77 ? -13.554 13.148 9.664 1.00 89.94 77 ILE A C 1
ATOM 599 O O . ILE A 1 77 ? -12.528 13.656 10.111 1.00 89.94 77 ILE A O 1
ATOM 603 N N . ILE A 1 78 ? -13.758 12.989 8.352 1.00 88.06 78 ILE A N 1
ATOM 604 C CA . ILE A 1 78 ? -12.832 13.487 7.317 1.00 88.06 78 ILE A CA 1
ATOM 605 C C . ILE A 1 78 ? -12.700 15.018 7.369 1.00 88.06 78 ILE A C 1
ATOM 607 O O . ILE A 1 78 ? -11.614 15.563 7.160 1.00 88.06 78 ILE A O 1
ATOM 611 N N . GLU A 1 79 ? -13.803 15.722 7.633 1.00 87.75 79 GLU A N 1
ATOM 612 C CA . GLU A 1 79 ? -13.799 17.175 7.829 1.00 87.75 79 GLU A CA 1
ATOM 613 C C . GLU A 1 79 ? -13.015 17.551 9.096 1.00 87.75 79 GLU A C 1
ATOM 615 O O . GLU A 1 79 ? -12.093 18.363 9.040 1.00 87.75 79 GLU A O 1
ATOM 620 N N . GLU A 1 80 ? -13.332 16.912 10.228 1.00 86.56 80 GLU A N 1
ATOM 621 C CA . GLU A 1 80 ? -12.684 17.148 11.524 1.00 86.56 80 GLU A CA 1
ATOM 622 C C . GLU A 1 80 ? -11.176 16.862 11.501 1.00 86.56 80 GLU A C 1
ATOM 624 O O . GLU A 1 80 ? -10.418 17.508 12.224 1.00 86.56 80 GLU A O 1
ATOM 629 N N . SER A 1 81 ? -10.720 15.911 10.678 1.00 82.88 81 SER A N 1
ATOM 630 C CA . SER A 1 81 ? -9.298 15.583 10.548 1.00 82.88 81 SER A CA 1
ATOM 631 C C . SER A 1 81 ? -8.510 16.598 9.713 1.00 82.88 81 SER A C 1
ATOM 633 O O . SER A 1 81 ? -7.291 16.471 9.605 1.00 82.88 81 SER A O 1
ATOM 635 N N . GLY A 1 82 ? -9.180 17.557 9.063 1.00 82.88 82 GLY A N 1
ATOM 636 C CA . GLY A 1 82 ? -8.556 18.522 8.155 1.00 82.88 82 GLY A CA 1
ATOM 637 C C . GLY A 1 82 ? -8.050 17.915 6.840 1.00 82.88 82 GLY A C 1
ATOM 638 O O . GLY A 1 82 ? -7.347 18.584 6.084 1.00 82.88 82 GLY A O 1
ATOM 639 N N . ALA A 1 83 ? -8.403 16.663 6.518 1.00 82.56 83 ALA A N 1
ATOM 640 C CA . ALA A 1 83 ? -7.862 15.965 5.345 1.00 82.56 83 ALA A CA 1
ATOM 641 C C . ALA A 1 83 ? -8.223 16.652 4.013 1.00 82.56 83 ALA A C 1
ATOM 643 O O . ALA A 1 83 ? -7.478 16.538 3.041 1.00 82.56 83 ALA A O 1
ATOM 644 N N . LYS A 1 84 ? -9.331 17.404 3.978 1.00 83.25 84 LYS A N 1
ATOM 645 C CA . LYS A 1 84 ? -9.773 18.186 2.809 1.00 83.25 84 LYS A CA 1
ATOM 646 C C . LYS A 1 84 ? -8.907 19.407 2.512 1.00 83.25 84 LYS A C 1
ATOM 648 O O . LYS A 1 84 ? -8.974 19.938 1.413 1.00 83.25 84 LYS A O 1
ATOM 653 N N . THR A 1 85 ? -8.116 19.877 3.473 1.00 80.19 85 THR A N 1
ATOM 654 C CA . THR A 1 85 ? -7.234 21.038 3.272 1.00 80.19 85 THR A CA 1
ATOM 655 C C . THR A 1 85 ? -5.799 20.641 2.954 1.00 80.19 85 THR A C 1
ATOM 657 O O . THR A 1 85 ? -4.969 21.506 2.695 1.00 80.19 85 THR A O 1
ATOM 660 N N . ILE A 1 86 ? -5.487 19.343 3.004 1.00 75.31 86 ILE A N 1
ATOM 661 C CA . ILE A 1 86 ? -4.137 18.843 2.772 1.00 75.31 86 ILE A CA 1
ATOM 662 C C . ILE A 1 86 ? -4.052 18.341 1.339 1.00 75.31 86 ILE A C 1
ATOM 664 O O . ILE A 1 86 ? -4.680 17.344 0.981 1.00 75.31 86 ILE A O 1
ATOM 668 N N . GLU A 1 87 ? -3.239 19.020 0.540 1.00 75.94 87 GLU A N 1
ATOM 669 C CA . GLU A 1 87 ? -2.872 18.568 -0.795 1.00 75.94 87 GLU A CA 1
ATOM 670 C C . GLU A 1 87 ? -2.164 17.206 -0.718 1.00 75.94 87 GLU A C 1
ATOM 672 O O . GLU A 1 87 ? -1.245 16.982 0.085 1.00 75.94 87 GLU A O 1
ATOM 677 N N . GLN A 1 88 ? -2.598 16.274 -1.559 1.00 69.44 88 GLN A N 1
ATOM 678 C CA . GLN A 1 88 ? -1.960 14.979 -1.701 1.00 69.44 88 GLN A CA 1
ATOM 679 C C . GLN A 1 88 ? -0.667 15.144 -2.503 1.00 69.44 88 GLN A C 1
ATOM 681 O O . GLN A 1 88 ? -0.651 15.065 -3.725 1.00 69.44 88 GLN A O 1
ATOM 686 N N . LYS A 1 89 ? 0.443 15.338 -1.790 1.00 63.41 89 LYS A N 1
ATOM 687 C CA . LYS A 1 89 ? 1.782 15.278 -2.382 1.00 63.41 89 LYS A CA 1
ATOM 688 C C . LYS A 1 89 ? 2.263 13.835 -2.445 1.00 63.41 89 LYS A C 1
ATOM 690 O O . LYS A 1 89 ? 2.249 13.128 -1.436 1.00 63.41 89 LYS A O 1
ATOM 695 N N . VAL A 1 90 ? 2.715 13.418 -3.618 1.00 57.53 90 VAL A N 1
ATOM 696 C CA . VAL A 1 90 ? 3.274 12.090 -3.882 1.00 57.53 90 VAL A CA 1
ATOM 697 C C . VAL A 1 90 ? 4.694 12.208 -4.416 1.00 57.53 90 VAL A C 1
ATOM 699 O O . VAL A 1 90 ? 5.094 13.239 -4.947 1.00 57.53 90 VAL A O 1
ATOM 702 N N . THR A 1 91 ? 5.473 11.135 -4.278 1.00 50.06 91 THR A N 1
ATOM 703 C CA . THR A 1 91 ? 6.885 11.116 -4.703 1.00 50.06 91 THR A CA 1
ATOM 704 C C . THR A 1 91 ? 7.082 11.140 -6.224 1.00 50.06 91 THR A C 1
ATOM 706 O O . THR A 1 91 ? 8.219 11.236 -6.675 1.00 50.06 91 THR A O 1
ATOM 709 N N . HIS A 1 92 ? 6.005 11.035 -7.010 1.00 48.81 92 HIS A N 1
ATOM 710 C CA . HIS A 1 92 ? 6.011 11.100 -8.470 1.00 48.81 92 HIS A CA 1
ATOM 711 C C . HIS A 1 92 ? 4.737 11.805 -8.954 1.00 48.81 92 HIS A C 1
ATOM 713 O O . HIS A 1 92 ? 3.655 11.416 -8.533 1.00 48.81 92 HIS A O 1
ATOM 719 N N . ALA A 1 93 ? 4.818 12.780 -9.864 1.00 42.41 93 ALA A N 1
ATOM 720 C CA . ALA A 1 93 ? 3.656 13.587 -10.288 1.00 42.41 93 ALA A CA 1
ATOM 721 C C . ALA A 1 93 ? 2.497 12.778 -10.921 1.00 42.41 93 ALA A C 1
ATOM 723 O O . ALA A 1 93 ? 1.373 13.252 -10.999 1.00 42.41 93 ALA A O 1
ATOM 724 N N . LEU A 1 94 ? 2.755 11.533 -11.337 1.00 40.62 94 LEU A N 1
ATOM 725 C CA . LEU A 1 94 ? 1.740 10.594 -11.836 1.00 40.62 94 LEU A CA 1
ATOM 726 C C . LEU A 1 94 ? 1.073 9.731 -10.734 1.00 40.62 94 LEU A C 1
ATOM 728 O O . LEU A 1 94 ? 0.111 9.022 -11.023 1.00 40.62 94 LEU A O 1
ATOM 732 N N . HIS A 1 95 ? 1.565 9.762 -9.485 1.00 48.12 95 HIS A N 1
ATOM 733 C CA . HIS A 1 95 ? 1.071 8.953 -8.346 1.00 48.12 95 HIS A CA 1
ATOM 734 C C . HIS A 1 95 ? -0.146 9.557 -7.622 1.00 48.12 95 HIS A C 1
ATOM 736 O O . HIS A 1 95 ? -0.597 9.064 -6.591 1.00 48.12 95 HIS A O 1
ATOM 742 N N . SER A 1 96 ? -0.721 10.613 -8.174 1.00 52.22 96 SER A N 1
ATOM 743 C CA . SER A 1 96 ? -2.053 11.103 -7.849 1.00 52.22 96 SER A CA 1
ATOM 744 C C . SER A 1 96 ? -2.462 12.009 -8.998 1.00 52.22 96 SER A C 1
ATOM 746 O O . SER A 1 96 ? -1.630 12.748 -9.511 1.00 52.22 96 SER A O 1
ATOM 748 N N . GLY A 1 97 ? -3.726 11.975 -9.421 1.00 50.22 97 GLY A N 1
ATOM 749 C CA . GLY A 1 97 ? -4.229 13.040 -10.292 1.00 50.22 97 GLY A CA 1
ATOM 750 C C . GLY A 1 97 ? -3.906 14.409 -9.682 1.00 50.22 97 GLY A C 1
ATOM 751 O O . GLY A 1 97 ? -3.982 14.553 -8.460 1.00 50.22 97 GLY A O 1
ATOM 752 N N . PHE A 1 98 ? -3.500 15.363 -10.520 1.00 52.72 98 PHE A N 1
ATOM 753 C CA . PHE A 1 98 ? -3.233 16.745 -10.116 1.00 52.72 98 PHE A CA 1
ATOM 754 C C . PHE A 1 98 ? -4.429 17.331 -9.330 1.00 52.72 98 PHE A C 1
ATOM 756 O O . PHE A 1 98 ? -5.570 16.919 -9.549 1.00 52.72 98 PHE A O 1
ATOM 763 N N . ASP A 1 99 ? -4.160 18.252 -8.396 1.00 62.25 99 ASP A N 1
ATOM 764 C CA . ASP A 1 99 ? -5.154 18.977 -7.578 1.00 62.25 99 ASP A CA 1
ATOM 765 C C . ASP A 1 99 ? -6.007 18.132 -6.609 1.00 62.25 99 ASP A C 1
ATOM 767 O O . ASP A 1 99 ? -7.126 18.505 -6.246 1.00 62.25 99 ASP A O 1
ATOM 771 N N . ARG A 1 100 ? -5.492 16.987 -6.148 1.00 72.31 100 ARG A N 1
ATOM 772 C CA . ARG A 1 100 ? -6.192 16.134 -5.175 1.00 72.31 100 ARG A CA 1
ATOM 773 C C . ARG A 1 100 ? -5.850 16.462 -3.730 1.00 72.31 100 ARG A C 1
ATOM 775 O O . ARG A 1 100 ? -4.702 16.724 -3.377 1.00 72.31 100 ARG A O 1
ATOM 782 N N . THR A 1 101 ? -6.843 16.324 -2.863 1.00 80.25 101 THR A N 1
ATOM 783 C CA . THR A 1 101 ? -6.653 16.333 -1.411 1.00 80.25 101 THR A CA 1
ATOM 784 C C . THR A 1 101 ? -6.424 14.916 -0.887 1.00 80.25 101 THR A C 1
ATOM 786 O O . THR A 1 101 ? -6.785 13.920 -1.525 1.00 80.25 101 THR A O 1
ATOM 789 N N . ILE A 1 102 ? -5.870 14.796 0.319 1.00 80.31 102 ILE A N 1
ATOM 790 C CA . ILE A 1 102 ? -5.807 13.505 1.021 1.00 80.31 102 ILE A CA 1
ATOM 791 C C . ILE A 1 102 ? -7.217 12.938 1.246 1.00 80.31 102 ILE A C 1
ATOM 793 O O . ILE A 1 102 ? -7.406 11.725 1.162 1.00 80.31 102 ILE A O 1
ATOM 797 N N . ALA A 1 103 ? -8.222 13.788 1.478 1.00 83.69 103 ALA A N 1
ATOM 798 C CA . ALA A 1 103 ? -9.604 13.333 1.610 1.00 83.69 103 ALA A CA 1
ATOM 799 C C . ALA A 1 103 ? -10.098 12.597 0.352 1.00 83.69 103 ALA A C 1
ATOM 801 O O . ALA A 1 103 ? -10.736 11.554 0.475 1.00 83.69 103 ALA A O 1
ATOM 802 N N . ASP A 1 104 ? -9.751 13.067 -0.850 1.00 82.94 104 ASP A N 1
ATOM 803 C CA . ASP A 1 104 ? -10.142 12.402 -2.104 1.00 82.94 104 ASP A CA 1
ATOM 804 C C . ASP A 1 104 ? -9.508 11.015 -2.255 1.00 82.94 104 ASP A C 1
ATOM 806 O O . ASP A 1 104 ? -10.086 10.117 -2.870 1.00 82.94 104 ASP A O 1
ATOM 810 N N . HIS A 1 105 ? -8.300 10.836 -1.718 1.00 85.38 105 HIS A N 1
ATOM 811 C CA . HIS A 1 105 ? -7.638 9.535 -1.640 1.00 85.38 105 HIS A CA 1
ATOM 812 C C . HIS A 1 105 ? -8.342 8.601 -0.670 1.00 85.38 105 HIS A C 1
ATOM 814 O O . HIS A 1 105 ? -8.738 7.502 -1.045 1.00 85.38 105 HIS A O 1
ATOM 820 N N . PHE A 1 106 ? -8.572 9.073 0.545 1.00 89.06 106 PHE A N 1
ATOM 821 C CA . PHE A 1 106 ? -9.247 8.318 1.586 1.00 89.06 106 PHE A CA 1
ATOM 822 C C . PHE A 1 106 ? -10.653 7.867 1.184 1.00 89.06 106 PHE A C 1
ATOM 824 O O . PHE A 1 106 ? -10.982 6.688 1.320 1.00 89.06 106 PHE A O 1
ATOM 831 N N . ILE A 1 107 ? -11.457 8.770 0.618 1.00 87.56 107 ILE A N 1
ATOM 832 C CA . ILE A 1 107 ? -12.805 8.454 0.130 1.00 87.56 107 ILE A CA 1
ATOM 833 C C . ILE A 1 107 ? -12.742 7.408 -0.987 1.00 87.56 107 ILE A C 1
ATOM 835 O O . ILE A 1 107 ? -13.507 6.448 -0.972 1.00 87.56 107 ILE A O 1
ATOM 839 N N . SER A 1 108 ? -11.810 7.549 -1.931 1.00 86.50 108 SER A N 1
ATOM 840 C CA . SER A 1 108 ? -11.641 6.567 -3.006 1.00 86.50 108 SER A CA 1
ATOM 841 C C . SER A 1 108 ? -11.262 5.183 -2.471 1.00 86.50 108 SER A C 1
ATOM 843 O O . SER A 1 108 ? -11.880 4.192 -2.858 1.00 86.50 108 SER A O 1
ATOM 845 N N . CYS A 1 109 ? -10.321 5.110 -1.522 1.00 91.06 109 CYS A N 1
ATOM 846 C CA . CYS A 1 109 ? -9.932 3.853 -0.883 1.00 91.06 109 CYS A CA 1
ATOM 847 C C . CYS A 1 109 ? -11.115 3.175 -0.181 1.00 91.06 109 CYS A C 1
ATOM 849 O O . CYS A 1 109 ? -11.328 1.981 -0.374 1.00 91.06 109 CYS A O 1
ATOM 851 N N . TYR A 1 110 ? -11.926 3.923 0.574 1.00 91.75 110 TYR A N 1
ATOM 852 C CA . TYR A 1 110 ? -13.145 3.392 1.198 1.00 91.75 110 TYR A CA 1
ATOM 853 C C . TYR A 1 110 ? -14.089 2.765 0.175 1.00 91.75 110 TYR A C 1
ATOM 855 O O . TYR A 1 110 ? -14.518 1.625 0.335 1.00 91.75 110 TYR A O 1
ATOM 863 N N . LEU A 1 111 ? -14.393 3.501 -0.894 1.00 86.56 111 LEU A N 1
ATOM 864 C CA . LEU A 1 111 ? -15.336 3.061 -1.917 1.00 86.56 111 LEU A CA 1
ATOM 865 C C . LEU A 1 111 ? -14.839 1.817 -2.656 1.00 86.56 111 LEU A C 1
ATOM 867 O O . LEU A 1 111 ? -15.619 0.896 -2.882 1.00 86.56 111 LEU A O 1
ATOM 871 N N . LEU A 1 112 ? -13.546 1.762 -2.978 1.00 87.25 112 LEU A N 1
ATOM 872 C CA . LEU A 1 112 ? -12.920 0.595 -3.599 1.00 87.25 112 LEU A CA 1
ATOM 873 C C . LEU A 1 112 ? -12.965 -0.631 -2.683 1.00 87.25 112 LEU A C 1
ATOM 875 O O . LEU A 1 112 ? -13.337 -1.709 -3.130 1.00 87.25 112 LEU A O 1
ATOM 879 N N . LEU A 1 113 ? -12.665 -0.474 -1.392 1.00 91.81 113 LEU A N 1
ATOM 880 C CA . LEU A 1 113 ? -12.756 -1.575 -0.426 1.00 91.81 113 LEU A CA 1
ATOM 881 C C . LEU A 1 113 ? -14.200 -2.080 -0.271 1.00 91.81 113 LEU A C 1
ATOM 883 O O . LEU A 1 113 ? -14.428 -3.288 -0.179 1.00 91.81 113 LEU A O 1
ATOM 887 N N . LYS A 1 114 ? -15.191 -1.176 -0.298 1.00 88.06 114 LYS A N 1
ATOM 888 C CA . LYS A 1 114 ? -16.615 -1.550 -0.319 1.00 88.06 114 LYS A CA 1
ATOM 889 C C . LYS A 1 114 ? -16.978 -2.301 -1.598 1.00 88.06 114 LYS A C 1
ATOM 891 O O . LYS A 1 114 ? -17.658 -3.321 -1.517 1.00 88.06 114 LYS A O 1
ATOM 896 N N . GLU A 1 115 ? -16.509 -1.830 -2.752 1.00 86.56 115 GLU A N 1
ATOM 897 C CA . GLU A 1 115 ? -16.691 -2.483 -4.055 1.00 86.56 115 GLU A CA 1
ATOM 898 C C . GLU A 1 115 ? -16.068 -3.888 -4.072 1.00 86.56 115 GLU A C 1
ATOM 900 O O . GLU A 1 115 ? -16.666 -4.830 -4.591 1.00 86.56 115 GLU A O 1
ATOM 905 N N . TRP A 1 116 ? -14.905 -4.061 -3.441 1.00 87.81 116 TRP A N 1
ATOM 906 C CA . TRP A 1 116 ? -14.228 -5.352 -3.302 1.00 87.81 116 TRP A CA 1
ATOM 907 C C . TRP A 1 116 ? -14.888 -6.292 -2.284 1.00 87.81 116 TRP A C 1
ATOM 909 O O . TRP A 1 116 ? -14.514 -7.465 -2.199 1.00 87.81 116 TRP A O 1
ATOM 919 N N . GLY A 1 117 ? -15.889 -5.813 -1.540 1.00 87.62 117 GLY A N 1
ATOM 920 C CA . GLY A 1 117 ? -16.623 -6.597 -0.549 1.00 87.62 117 GLY A CA 1
ATOM 921 C C . GLY A 1 117 ? -15.840 -6.841 0.742 1.00 87.62 117 GLY A C 1
ATOM 922 O O . GLY A 1 117 ? -16.079 -7.844 1.419 1.00 87.62 117 GLY A O 1
ATOM 923 N N . CYS A 1 118 ? -14.897 -5.959 1.083 1.00 94.62 118 CYS A N 1
ATOM 924 C CA . CYS A 1 118 ? -14.134 -6.052 2.324 1.00 94.62 118 CYS A CA 1
ATOM 925 C C . CYS A 1 118 ? -15.032 -5.851 3.562 1.00 94.62 118 CYS A C 1
ATOM 927 O O . CYS A 1 118 ? -16.127 -5.287 3.496 1.00 94.62 118 CYS A O 1
ATOM 929 N N . GLN A 1 119 ? -14.552 -6.312 4.723 1.00 96.00 119 GLN A N 1
ATOM 930 C CA . GLN A 1 119 ? -15.228 -6.090 6.007 1.00 96.00 119 GLN A CA 1
ATOM 931 C C . GLN A 1 119 ? -15.350 -4.591 6.313 1.00 96.00 119 GLN A C 1
ATOM 933 O O . GLN A 1 119 ? -14.486 -3.804 5.921 1.00 96.00 119 GLN A O 1
ATOM 938 N N . GLU A 1 120 ? -16.399 -4.203 7.046 1.00 96.25 120 GLU A N 1
ATOM 939 C CA . GLU A 1 120 ? -16.687 -2.786 7.315 1.00 96.25 120 GLU A CA 1
ATOM 940 C C . GLU A 1 120 ? -15.512 -2.084 8.004 1.00 96.25 120 GLU A C 1
ATOM 942 O O . GLU A 1 120 ? -15.126 -1.003 7.572 1.00 96.25 120 GLU A O 1
ATOM 947 N N . ASP A 1 121 ? -14.873 -2.733 8.983 1.00 98.06 121 ASP A N 1
ATOM 948 C CA . ASP A 1 121 ? -13.706 -2.173 9.675 1.00 98.06 121 ASP A CA 1
ATOM 949 C C . ASP A 1 121 ? -12.544 -1.866 8.719 1.00 98.06 121 ASP A C 1
ATOM 951 O O . ASP A 1 121 ? -11.883 -0.840 8.865 1.00 98.06 121 ASP A O 1
ATOM 955 N N . VAL A 1 122 ? -12.315 -2.713 7.708 1.00 98.25 122 VAL A N 1
ATOM 956 C CA . VAL A 1 122 ? -11.272 -2.497 6.689 1.00 98.25 122 VAL A CA 1
ATOM 957 C C . VAL A 1 122 ? -11.646 -1.318 5.799 1.00 98.25 122 VAL A C 1
ATOM 959 O O . VAL A 1 122 ? -10.817 -0.446 5.552 1.00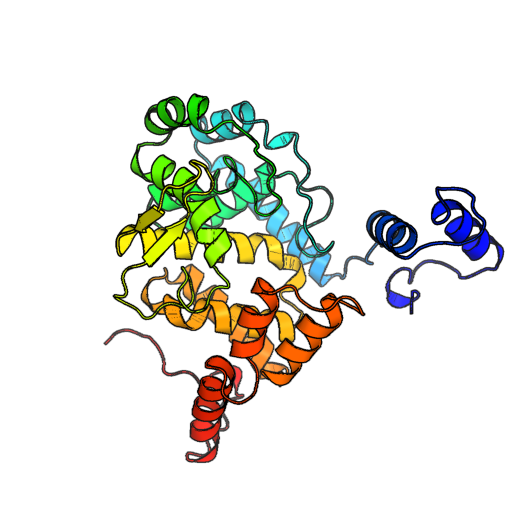 98.25 122 VAL A O 1
ATOM 962 N N . CYS A 1 123 ? -12.907 -1.256 5.364 1.00 95.62 123 CYS A N 1
ATOM 963 C CA . CYS A 1 123 ? -13.405 -0.159 4.539 1.00 95.62 123 CYS A CA 1
ATOM 964 C C . CYS A 1 123 ? -13.248 1.176 5.271 1.00 95.62 123 CYS A C 1
ATOM 966 O O . CYS A 1 123 ? -12.621 2.094 4.745 1.00 95.62 123 CYS A O 1
ATOM 968 N N . VAL A 1 124 ? -13.751 1.259 6.508 1.00 96.69 124 VAL A N 1
ATOM 969 C CA . VAL A 1 124 ? -13.653 2.446 7.367 1.00 96.69 124 VAL A CA 1
ATOM 970 C C . VAL A 1 124 ? -12.195 2.806 7.642 1.00 96.69 124 VAL A C 1
ATOM 972 O O . VAL A 1 124 ? -11.846 3.982 7.566 1.00 96.69 124 VAL A O 1
ATOM 975 N N . ALA A 1 125 ? -11.319 1.828 7.887 1.00 97.56 125 ALA A N 1
ATOM 976 C CA . ALA A 1 125 ? -9.892 2.093 8.029 1.00 97.56 125 ALA A CA 1
ATOM 977 C C . ALA A 1 125 ? -9.295 2.736 6.767 1.00 97.56 125 ALA A C 1
ATOM 979 O O . ALA A 1 125 ? -8.482 3.651 6.878 1.00 97.56 125 ALA A O 1
ATOM 980 N N . GLY A 1 126 ? -9.763 2.359 5.573 1.00 94.94 126 GLY A N 1
ATOM 981 C CA . GLY A 1 126 ? -9.387 2.983 4.302 1.00 94.94 126 GLY A CA 1
ATOM 982 C C . GLY A 1 126 ? -9.596 4.502 4.255 1.00 94.94 126 GLY A C 1
ATOM 983 O O . GLY A 1 126 ? -8.784 5.192 3.635 1.00 94.94 126 GLY A O 1
ATOM 984 N N . LEU A 1 127 ? -10.590 5.041 4.976 1.00 91.50 127 LEU A N 1
ATOM 985 C CA . LEU A 1 127 ? -10.842 6.488 5.069 1.00 91.50 127 LEU A CA 1
ATOM 986 C C . LEU A 1 127 ? -9.778 7.257 5.853 1.00 91.50 127 LEU A C 1
ATOM 988 O O . LEU A 1 127 ? -9.761 8.480 5.800 1.00 91.50 127 LEU A O 1
ATOM 992 N N . LEU A 1 128 ? -8.953 6.595 6.660 1.00 92.00 128 LEU A N 1
ATOM 993 C CA . LEU A 1 128 ? -8.060 7.292 7.589 1.00 92.00 128 LEU A CA 1
ATOM 994 C C . LEU A 1 128 ? -6.703 6.603 7.754 1.00 92.00 128 LEU A C 1
ATOM 996 O O . LEU A 1 128 ? -5.907 7.067 8.568 1.00 92.00 128 LEU A O 1
ATOM 1000 N N . HIS A 1 129 ? -6.412 5.549 6.990 1.00 92.88 129 HIS A N 1
ATOM 1001 C CA . HIS A 1 129 ? -5.281 4.635 7.186 1.00 92.88 129 HIS A CA 1
ATOM 1002 C C . HIS A 1 129 ? -3.912 5.328 7.336 1.00 92.88 129 HIS A C 1
ATOM 1004 O O . HIS A 1 129 ? -3.074 4.876 8.108 1.00 92.88 129 HIS A O 1
ATOM 1010 N N . ALA A 1 130 ? -3.687 6.464 6.666 1.00 86.12 130 ALA A N 1
ATOM 1011 C CA . ALA A 1 130 ? -2.436 7.227 6.748 1.00 86.12 130 ALA A CA 1
ATOM 1012 C C . ALA A 1 130 ? -2.519 8.492 7.633 1.00 86.12 130 ALA A C 1
ATOM 1014 O O . ALA A 1 130 ? -1.624 9.337 7.600 1.00 86.12 130 ALA A O 1
ATOM 1015 N N . SER A 1 131 ? -3.583 8.658 8.424 1.00 87.56 131 SER A N 1
ATOM 1016 C CA . SER A 1 131 ? -3.839 9.895 9.182 1.00 87.56 131 SER A CA 1
ATOM 1017 C C . SER A 1 131 ? -2.912 10.077 10.379 1.00 87.56 131 SER A C 1
ATOM 1019 O O . SER A 1 131 ? -2.521 11.203 10.690 1.00 87.56 131 SER A O 1
ATOM 1021 N N . TYR A 1 132 ? -2.547 8.982 11.052 1.00 88.62 132 TYR A N 1
ATOM 1022 C CA . TYR A 1 132 ? -1.639 9.031 12.199 1.00 88.62 132 TYR A CA 1
ATOM 1023 C C . TYR A 1 132 ? -0.191 9.260 11.808 1.00 88.62 132 TYR A C 1
ATOM 1025 O O . TYR A 1 132 ? 0.544 9.908 12.550 1.00 88.62 132 TYR A O 1
ATOM 1033 N N . ARG A 1 133 ? 0.230 8.718 10.666 1.00 84.81 133 ARG A N 1
ATOM 1034 C CA . ARG A 1 133 ? 1.538 8.979 10.078 1.00 84.81 133 ARG A CA 1
ATOM 1035 C C . ARG A 1 133 ? 1.549 8.499 8.634 1.00 84.81 133 ARG A C 1
ATOM 1037 O O . ARG A 1 133 ? 1.182 7.363 8.352 1.00 84.81 133 ARG A O 1
ATOM 1044 N N . ARG A 1 134 ? 2.017 9.352 7.735 1.00 75.12 134 ARG A N 1
ATOM 1045 C CA . ARG A 1 134 ? 2.243 9.029 6.326 1.00 75.12 134 ARG A CA 1
ATOM 1046 C C . ARG A 1 134 ? 3.636 8.441 6.108 1.00 75.12 134 ARG A C 1
ATOM 1048 O O . ARG A 1 134 ? 4.511 8.547 6.972 1.00 75.12 134 ARG A O 1
ATOM 1055 N N . GLY A 1 135 ? 3.869 7.890 4.916 1.00 63.88 135 GLY A N 1
ATOM 1056 C CA . GLY A 1 135 ? 5.183 7.380 4.505 1.00 63.88 135 GLY A CA 1
ATOM 1057 C C . GLY A 1 135 ? 6.302 8.433 4.540 1.00 63.88 135 GLY A C 1
ATOM 1058 O O . GLY A 1 135 ? 7.447 8.092 4.826 1.00 63.88 135 GLY A O 1
ATOM 1059 N N . ASP A 1 136 ? 5.966 9.710 4.343 1.00 64.56 136 ASP A N 1
ATOM 1060 C CA . ASP A 1 136 ? 6.891 10.848 4.437 1.00 64.56 136 ASP A CA 1
ATOM 1061 C C . ASP A 1 136 ? 7.012 11.439 5.856 1.00 64.56 136 ASP A C 1
ATOM 1063 O O . ASP A 1 136 ? 7.713 12.422 6.078 1.00 64.56 136 ASP A O 1
ATOM 1067 N N . GLY A 1 137 ? 6.347 10.828 6.839 1.00 68.62 137 GLY A N 1
ATOM 1068 C CA . GLY A 1 137 ? 6.436 11.199 8.246 1.00 68.62 137 GLY A CA 1
ATOM 1069 C C . GLY A 1 137 ? 5.463 12.284 8.705 1.00 68.62 137 GLY A C 1
ATOM 1070 O O . GLY A 1 137 ? 5.400 12.519 9.911 1.00 68.62 137 GLY A O 1
ATOM 1071 N N . LEU A 1 138 ? 4.678 12.893 7.808 1.00 72.88 138 LEU A N 1
ATOM 1072 C CA . LEU A 1 138 ? 3.645 13.852 8.207 1.00 72.88 138 LEU A CA 1
ATOM 1073 C C . LEU A 1 138 ? 2.485 13.162 8.930 1.00 72.88 138 LEU A C 1
ATOM 1075 O O . LEU A 1 138 ? 2.166 12.003 8.665 1.00 72.88 138 LEU A O 1
ATOM 1079 N N . GLN A 1 139 ? 1.838 13.892 9.835 1.00 79.38 139 GLN A N 1
ATOM 1080 C CA . GLN A 1 139 ? 0.675 13.430 10.590 1.00 79.38 139 GLN A CA 1
ATOM 1081 C C . GLN A 1 139 ? -0.483 14.394 10.345 1.00 79.38 139 GLN A C 1
ATOM 1083 O O . GLN A 1 139 ? -0.312 15.602 10.502 1.00 79.38 139 GLN A O 1
ATOM 1088 N N . ALA A 1 140 ? -1.653 13.870 9.974 1.00 77.50 140 ALA A N 1
ATOM 1089 C CA . ALA A 1 140 ? -2.871 14.676 9.905 1.00 77.50 140 ALA A CA 1
ATOM 1090 C C . ALA A 1 140 ? -3.418 14.939 11.315 1.00 77.50 140 ALA A C 1
ATOM 1092 O O . ALA A 1 140 ? -3.902 16.027 11.610 1.00 77.50 140 ALA A O 1
ATOM 1093 N N . VAL A 1 141 ? -3.296 13.949 12.206 1.00 83.62 141 VAL A N 1
ATOM 1094 C CA . VAL A 1 141 ? -3.731 14.046 13.601 1.00 83.62 141 VAL A CA 1
ATOM 1095 C C . VAL A 1 141 ? -2.746 13.364 14.548 1.00 83.62 141 VAL A C 1
ATOM 1097 O O . VAL A 1 141 ? -1.982 12.485 14.150 1.00 83.62 141 VAL A O 1
ATOM 1100 N N . LYS A 1 142 ? -2.797 13.720 15.834 1.00 86.88 142 LYS A N 1
ATOM 1101 C CA . LYS A 1 142 ? -1.974 13.083 16.868 1.00 86.88 142 LYS A CA 1
ATOM 1102 C C . LYS A 1 142 ? -2.629 11.795 17.385 1.00 86.88 142 LYS A C 1
ATOM 1104 O O . LYS A 1 142 ? -3.759 11.864 17.880 1.00 86.88 142 LYS A O 1
ATOM 1109 N N . PRO A 1 143 ? -1.925 10.647 17.384 1.00 89.38 143 PRO A N 1
ATOM 1110 C CA . PRO A 1 143 ? -2.475 9.386 17.882 1.00 89.38 143 PRO A CA 1
ATOM 1111 C C . PRO A 1 143 ? -2.988 9.475 19.324 1.00 89.38 143 PRO A C 1
ATOM 1113 O O . PRO A 1 143 ? -4.149 9.175 19.583 1.00 89.38 143 PRO A O 1
ATOM 1116 N N . ALA A 1 144 ? -2.173 9.970 20.259 1.00 89.31 144 ALA A N 1
ATOM 1117 C CA . ALA A 1 144 ? -2.525 10.009 21.684 1.00 89.31 144 ALA A CA 1
ATOM 1118 C C . ALA A 1 144 ? -3.845 10.750 21.988 1.00 89.31 144 ALA A C 1
ATOM 1120 O O . ALA A 1 144 ? -4.526 10.420 22.956 1.00 89.31 144 ALA A O 1
ATOM 1121 N N . GLU A 1 145 ? -4.210 11.733 21.162 1.00 91.50 145 GLU A N 1
ATOM 1122 C CA . GLU A 1 145 ? -5.443 12.510 21.309 1.00 91.50 145 GLU A CA 1
ATOM 1123 C C . GLU A 1 145 ? -6.624 11.825 20.600 1.00 91.50 145 GLU A C 1
ATOM 1125 O O . GLU A 1 145 ? -7.723 11.743 21.150 1.00 91.50 145 GLU A O 1
ATOM 1130 N N . MET A 1 146 ? -6.400 11.297 19.393 1.00 92.50 146 MET A N 1
ATOM 1131 C CA . MET A 1 146 ? -7.487 10.847 18.524 1.00 92.50 146 MET A CA 1
ATOM 1132 C C . MET A 1 146 ? -7.859 9.374 18.666 1.00 92.50 146 MET A C 1
ATOM 1134 O O . MET A 1 146 ? -9.007 9.043 18.375 1.00 92.50 146 MET A O 1
ATOM 1138 N N . ARG A 1 147 ? -6.966 8.490 19.134 1.00 94.62 147 ARG A N 1
ATOM 1139 C CA . ARG A 1 147 ? -7.280 7.051 19.266 1.00 94.62 147 ARG A CA 1
ATOM 1140 C C . ARG A 1 147 ? -8.555 6.793 20.087 1.00 94.62 147 ARG A C 1
ATOM 1142 O O . ARG A 1 147 ? -9.471 6.169 19.553 1.00 94.62 147 ARG A O 1
ATOM 1149 N N . PRO A 1 148 ? -8.727 7.328 21.319 1.00 95.06 148 PRO A N 1
ATOM 1150 C CA . PRO A 1 148 ? -9.947 7.079 22.098 1.00 95.06 148 PRO A CA 1
ATOM 1151 C C . PRO A 1 148 ? -11.209 7.661 21.444 1.00 95.06 148 PRO A C 1
ATOM 1153 O O . PRO A 1 148 ? -12.305 7.113 21.580 1.00 95.06 148 PRO A O 1
ATOM 1156 N N . VAL A 1 149 ? -11.064 8.781 20.728 1.00 94.06 149 VAL A N 1
ATOM 1157 C CA . VAL A 1 149 ? -12.165 9.435 20.009 1.00 94.06 149 VAL A CA 1
ATOM 1158 C C . VAL A 1 149 ? -12.612 8.570 18.833 1.00 94.06 149 VAL A C 1
ATOM 1160 O O . VAL A 1 149 ? -13.807 8.328 18.662 1.00 94.06 149 VAL A O 1
ATOM 1163 N N . TRP A 1 150 ? -11.664 8.073 18.044 1.00 94.00 150 TRP A N 1
ATOM 1164 C CA . TRP A 1 150 ? -11.933 7.259 16.865 1.00 94.00 150 TRP A CA 1
ATOM 1165 C C . TRP A 1 150 ? -12.397 5.853 17.209 1.00 94.00 150 TRP A C 1
ATOM 1167 O O . TRP A 1 150 ? -13.345 5.396 16.586 1.00 94.00 150 TRP A O 1
ATOM 1177 N N . GLN A 1 151 ? -11.891 5.220 18.268 1.00 95.75 151 GLN A N 1
ATOM 1178 C CA . GLN A 1 151 ? -12.463 3.958 18.757 1.00 95.75 151 GLN A CA 1
ATOM 1179 C C . GLN A 1 151 ? -13.960 4.088 19.061 1.00 95.75 151 GLN A C 1
ATOM 1181 O O . GLN A 1 151 ? -14.742 3.190 18.754 1.00 95.75 151 GLN A O 1
ATOM 1186 N N . LYS A 1 152 ? -14.381 5.226 19.630 1.00 95.06 152 LYS A N 1
ATOM 1187 C CA . LYS A 1 152 ? -15.791 5.499 19.927 1.00 95.06 152 LYS A CA 1
ATOM 1188 C C . LYS A 1 152 ? -16.617 5.814 18.676 1.00 95.06 152 LYS A C 1
ATOM 1190 O O . LYS A 1 152 ? -17.783 5.432 18.627 1.00 95.06 152 LYS A O 1
ATOM 1195 N N . LYS A 1 153 ? -16.055 6.557 17.717 1.00 94.38 153 LYS A N 1
ATOM 1196 C CA . LYS A 1 153 ? -16.776 7.017 16.516 1.00 94.38 153 LYS A CA 1
ATOM 1197 C C . LYS A 1 153 ? -16.802 5.984 15.380 1.00 94.38 153 LYS A C 1
ATOM 1199 O O . LYS A 1 153 ? -17.812 5.886 14.698 1.00 94.38 153 LYS A O 1
ATOM 1204 N N . LEU A 1 154 ? -15.706 5.255 15.182 1.00 94.75 154 LEU A N 1
ATOM 1205 C CA . LEU A 1 154 ? -15.481 4.312 14.078 1.00 94.75 154 LEU A CA 1
ATOM 1206 C C . LEU A 1 154 ? -15.663 2.852 14.504 1.00 94.75 154 LEU A C 1
ATOM 1208 O O . LEU A 1 154 ? -15.953 2.002 13.672 1.00 94.75 154 LEU A O 1
ATOM 1212 N N . GLY A 1 155 ? -15.480 2.564 15.795 1.00 95.75 155 GLY A N 1
ATOM 1213 C CA . GLY A 1 155 ? -15.310 1.208 16.305 1.00 95.75 155 GLY A CA 1
ATOM 1214 C C . GLY A 1 155 ? -13.836 0.865 16.529 1.00 95.75 155 GLY A C 1
ATOM 1215 O O . GLY A 1 155 ? -12.935 1.401 15.883 1.00 95.75 155 GLY A O 1
ATOM 1216 N N . ALA A 1 156 ? -13.586 -0.032 17.485 1.00 96.25 156 ALA A N 1
ATOM 1217 C CA . ALA A 1 156 ? -12.228 -0.395 17.889 1.00 96.25 156 ALA A CA 1
ATOM 1218 C C . ALA A 1 156 ? -11.454 -1.151 16.796 1.00 96.25 156 ALA A C 1
ATOM 1220 O O . ALA A 1 156 ? -10.247 -0.972 16.691 1.00 96.25 156 ALA A O 1
ATOM 1221 N N . GLY A 1 157 ? -12.133 -1.962 15.975 1.00 97.31 157 GLY A N 1
ATOM 1222 C CA . GLY A 1 157 ? -11.493 -2.715 14.892 1.00 97.31 157 GLY A CA 1
ATOM 1223 C C . GLY A 1 157 ? -10.945 -1.802 13.796 1.00 97.31 157 GLY A C 1
ATOM 1224 O O . GLY A 1 157 ? -9.760 -1.869 13.475 1.00 97.31 157 GLY A O 1
ATOM 1225 N N . ALA A 1 158 ? -11.779 -0.892 13.281 1.00 97.69 158 ALA A N 1
ATOM 1226 C CA . ALA A 1 158 ? -11.358 0.098 12.291 1.00 97.69 158 ALA A CA 1
ATOM 1227 C C . ALA A 1 158 ? -10.217 0.993 12.803 1.00 97.69 158 ALA A C 1
ATOM 1229 O O . ALA A 1 158 ? -9.227 1.199 12.102 1.00 97.69 158 ALA A O 1
ATOM 1230 N N . GLU A 1 159 ? -10.328 1.508 14.035 1.00 97.38 159 GLU A N 1
ATOM 1231 C CA . GLU A 1 159 ? -9.280 2.349 14.623 1.00 97.38 159 GLU A CA 1
ATOM 1232 C C . GLU A 1 159 ? -7.955 1.602 14.781 1.00 97.38 159 GLU A C 1
ATOM 1234 O O . GLU A 1 159 ? -6.910 2.156 14.446 1.00 97.38 159 GLU A O 1
ATOM 1239 N N . GLU A 1 160 ? -7.984 0.347 15.227 1.00 97.62 160 GLU A N 1
ATOM 1240 C CA . GLU A 1 160 ? -6.767 -0.448 15.373 1.00 97.62 160 GLU A CA 1
ATOM 1241 C C . GLU A 1 160 ? -6.069 -0.643 14.018 1.00 97.62 160 GLU A C 1
ATOM 1243 O O . GLU A 1 160 ? -4.855 -0.485 13.926 1.00 97.62 160 GLU A O 1
ATOM 1248 N N . LEU A 1 161 ? -6.807 -0.883 12.929 1.00 98.38 161 LEU A N 1
ATOM 1249 C CA . LEU A 1 161 ? -6.211 -0.953 11.588 1.00 98.38 161 LEU A CA 1
ATOM 1250 C C . LEU A 1 161 ? -5.567 0.378 11.163 1.00 98.38 161 LEU A C 1
ATOM 1252 O O . LEU A 1 161 ? -4.473 0.370 10.597 1.00 98.38 161 LEU A O 1
ATOM 1256 N N . ILE A 1 162 ? -6.195 1.516 11.480 1.00 96.81 162 ILE A N 1
ATOM 1257 C CA . ILE A 1 162 ? -5.635 2.854 11.219 1.00 96.81 162 ILE A CA 1
ATOM 1258 C C . ILE A 1 162 ? -4.350 3.081 12.033 1.00 96.81 162 ILE A C 1
ATOM 1260 O O . ILE A 1 162 ? -3.391 3.667 11.533 1.00 96.81 162 ILE A O 1
ATOM 1264 N N . TYR A 1 163 ? -4.308 2.602 13.278 1.00 96.69 163 TYR A N 1
ATOM 1265 C CA . TYR A 1 163 ? -3.117 2.642 14.128 1.00 96.69 163 TYR A CA 1
ATOM 1266 C C . TYR A 1 163 ? -1.967 1.796 13.574 1.00 96.69 163 TYR A C 1
ATOM 1268 O O . TYR A 1 163 ? -0.818 2.239 13.549 1.00 96.69 163 TYR A O 1
ATOM 1276 N N . LEU A 1 164 ? -2.276 0.584 13.116 1.00 97.12 164 LEU A N 1
ATOM 1277 C CA . LEU A 1 164 ? -1.291 -0.384 12.641 1.00 97.12 164 LEU A CA 1
ATOM 1278 C C . LEU A 1 164 ? -0.712 -0.033 11.265 1.00 97.12 164 LEU A C 1
ATOM 1280 O O . LEU A 1 164 ? 0.461 -0.321 11.006 1.00 97.12 164 LEU A O 1
ATOM 1284 N N . PHE A 1 165 ? -1.514 0.582 10.391 1.00 96.56 165 PHE A N 1
ATOM 1285 C CA . PHE A 1 165 ? -1.168 0.778 8.985 1.00 96.56 165 PHE A CA 1
ATOM 1286 C C . PHE A 1 165 ? 0.182 1.473 8.749 1.00 96.56 165 PHE A C 1
ATOM 1288 O O . PHE A 1 165 ? 0.972 0.920 7.988 1.00 96.56 165 PHE A O 1
ATOM 1295 N N . PRO A 1 166 ? 0.541 2.603 9.395 1.00 93.19 166 PRO A N 1
ATOM 1296 C CA . PRO A 1 166 ? 1.816 3.268 9.115 1.00 93.19 166 PRO A CA 1
ATOM 1297 C C . PRO A 1 166 ? 3.032 2.365 9.348 1.00 93.19 166 PRO A C 1
ATOM 1299 O O . PRO A 1 166 ? 3.983 2.356 8.560 1.00 93.19 166 PRO A O 1
ATOM 1302 N N . SER A 1 167 ? 2.994 1.586 10.429 1.00 94.06 167 SER A N 1
ATOM 1303 C CA . SER A 1 167 ? 4.048 0.640 10.789 1.00 94.06 167 SER A CA 1
ATOM 1304 C C . SER A 1 167 ? 4.100 -0.528 9.801 1.00 94.06 167 SER A C 1
ATOM 1306 O O . SER A 1 167 ? 5.179 -0.874 9.315 1.00 94.06 167 SER A O 1
ATOM 1308 N N . ALA A 1 168 ? 2.937 -1.067 9.425 1.00 95.00 168 ALA A N 1
ATOM 1309 C CA . ALA A 1 168 ? 2.820 -2.139 8.442 1.00 95.00 168 ALA A CA 1
ATOM 1310 C C . ALA A 1 168 ? 3.308 -1.702 7.046 1.00 95.00 168 ALA A C 1
ATOM 1312 O O . ALA A 1 168 ? 4.176 -2.363 6.470 1.00 95.00 168 ALA A O 1
ATOM 1313 N N . HIS A 1 169 ? 2.852 -0.544 6.559 1.00 92.50 169 HIS A N 1
ATOM 1314 C CA . HIS A 1 169 ? 3.241 0.072 5.286 1.00 92.50 169 HIS A CA 1
ATOM 1315 C C . HIS A 1 169 ? 4.761 0.236 5.169 1.00 92.50 169 HIS A C 1
ATOM 1317 O O . HIS A 1 169 ? 5.374 -0.070 4.145 1.00 92.50 169 HIS A O 1
ATOM 1323 N N . LYS A 1 170 ? 5.441 0.629 6.256 1.00 88.75 170 LYS A N 1
ATOM 1324 C CA . LYS A 1 170 ? 6.906 0.772 6.233 1.00 88.75 170 LYS A CA 1
ATOM 1325 C C . LYS A 1 170 ? 7.639 -0.549 5.982 1.00 88.75 170 LYS A C 1
ATOM 1327 O O . LYS A 1 170 ? 8.766 -0.515 5.473 1.00 88.75 170 LYS A O 1
ATOM 1332 N N . THR A 1 171 ? 7.000 -1.677 6.289 1.00 90.94 171 THR A N 1
ATOM 1333 C CA . THR A 1 171 ? 7.510 -3.031 6.031 1.00 90.94 171 THR A CA 1
ATOM 1334 C C . THR A 1 171 ? 7.033 -3.639 4.718 1.00 90.94 171 THR A C 1
ATOM 1336 O O . THR A 1 171 ? 7.495 -4.724 4.380 1.00 90.94 171 THR A O 1
ATOM 1339 N N . ALA A 1 172 ? 6.185 -2.954 3.941 1.00 88.75 172 ALA A N 1
ATOM 1340 C CA . ALA A 1 172 ? 5.632 -3.484 2.693 1.00 88.75 172 ALA A CA 1
ATOM 1341 C C . ALA A 1 172 ? 6.709 -3.960 1.701 1.00 88.75 172 ALA A C 1
ATOM 1343 O O . ALA A 1 172 ? 6.459 -4.884 0.945 1.00 88.75 172 ALA A O 1
ATOM 1344 N N . TYR A 1 173 ? 7.919 -3.387 1.761 1.00 86.69 173 TYR A N 1
ATOM 1345 C CA . TYR A 1 173 ? 9.052 -3.708 0.879 1.00 86.69 173 TYR A CA 1
ATOM 1346 C C . TYR A 1 173 ? 10.115 -4.629 1.501 1.00 86.69 173 TYR A C 1
ATOM 1348 O O . TYR A 1 173 ? 11.090 -4.976 0.831 1.00 86.69 173 TYR A O 1
ATOM 1356 N N . ALA A 1 174 ? 9.974 -4.986 2.781 1.00 88.50 174 ALA A N 1
ATOM 1357 C CA . ALA A 1 174 ? 10.907 -5.869 3.476 1.00 88.50 174 ALA A CA 1
ATOM 1358 C C . ALA A 1 174 ? 10.601 -7.330 3.131 1.00 88.50 174 ALA A C 1
ATOM 1360 O O . ALA A 1 174 ? 9.439 -7.717 3.109 1.00 88.50 174 ALA A O 1
ATOM 1361 N N . SER A 1 175 ? 11.619 -8.161 2.902 1.00 85.06 175 SER A N 1
ATOM 1362 C CA . SER A 1 175 ? 11.437 -9.554 2.458 1.00 85.06 175 SER A CA 1
ATOM 1363 C C . SER A 1 175 ? 10.639 -10.434 3.434 1.00 85.06 175 SER A C 1
ATOM 1365 O O . SER A 1 175 ? 10.037 -11.424 3.021 1.00 85.06 175 SER A O 1
ATOM 1367 N N . ASP A 1 176 ? 10.643 -10.070 4.714 1.00 88.44 176 ASP A N 1
ATOM 1368 C CA . ASP A 1 176 ? 9.921 -10.672 5.840 1.00 88.44 176 ASP A CA 1
ATOM 1369 C C . ASP A 1 176 ? 8.771 -9.782 6.355 1.00 88.44 176 ASP A C 1
ATOM 1371 O O . ASP A 1 176 ? 8.201 -10.038 7.414 1.00 88.44 176 ASP A O 1
ATOM 1375 N N . GLY A 1 177 ? 8.421 -8.733 5.609 1.00 91.00 177 GLY A N 1
ATOM 1376 C CA . GLY A 1 177 ? 7.370 -7.788 5.961 1.00 91.00 177 GLY A CA 1
ATOM 1377 C C . GLY A 1 177 ? 5.978 -8.196 5.481 1.00 91.00 177 GLY A C 1
ATOM 1378 O O . GLY A 1 177 ? 5.760 -9.301 4.976 1.00 91.00 177 GLY A O 1
ATOM 1379 N N . LEU A 1 178 ? 5.034 -7.258 5.619 1.00 94.38 178 LEU A N 1
ATOM 1380 C CA . LEU A 1 178 ? 3.594 -7.447 5.393 1.00 94.38 178 LEU A CA 1
ATOM 1381 C C . LEU A 1 178 ? 3.258 -8.250 4.121 1.00 94.38 178 LEU A C 1
ATOM 1383 O O . LEU A 1 178 ? 2.540 -9.257 4.188 1.00 94.38 178 LEU A O 1
ATOM 1387 N N . LEU A 1 179 ? 3.795 -7.812 2.978 1.00 90.38 179 LEU A N 1
ATOM 1388 C CA . LEU A 1 179 ? 3.458 -8.349 1.657 1.00 90.38 179 LEU A CA 1
ATOM 1389 C C . LEU A 1 179 ? 4.293 -9.575 1.262 1.00 90.38 179 LEU A C 1
ATOM 1391 O O . LEU A 1 179 ? 3.846 -10.426 0.496 1.00 90.38 179 LEU A O 1
ATOM 1395 N N . HIS A 1 180 ? 5.507 -9.688 1.796 1.00 87.19 180 HIS A N 1
ATOM 1396 C CA . HIS A 1 180 ? 6.519 -10.608 1.282 1.00 87.19 180 HIS A CA 1
ATOM 1397 C C . HIS A 1 180 ? 6.713 -11.858 2.147 1.00 87.19 180 HIS A C 1
ATOM 1399 O O . HIS A 1 180 ? 7.124 -12.905 1.629 1.00 87.19 180 HIS A O 1
ATOM 1405 N N . ALA A 1 181 ? 6.434 -11.780 3.449 1.00 87.44 181 ALA A N 1
ATOM 1406 C CA . ALA A 1 181 ? 6.606 -12.912 4.350 1.00 87.44 181 ALA A CA 1
ATOM 1407 C C . ALA A 1 181 ? 5.773 -14.132 3.904 1.00 87.44 181 ALA A C 1
ATOM 1409 O O . ALA A 1 181 ? 4.676 -13.965 3.363 1.00 87.44 181 ALA A O 1
ATOM 1410 N N . PRO A 1 182 ? 6.223 -15.373 4.156 1.00 84.00 182 PRO A N 1
ATOM 1411 C CA . PRO A 1 182 ? 5.429 -16.558 3.841 1.00 84.00 182 PRO A CA 1
ATOM 1412 C C . PRO A 1 182 ? 4.065 -16.550 4.549 1.00 84.00 182 PRO A C 1
ATOM 1414 O O . PRO A 1 182 ? 3.923 -16.022 5.658 1.00 84.00 1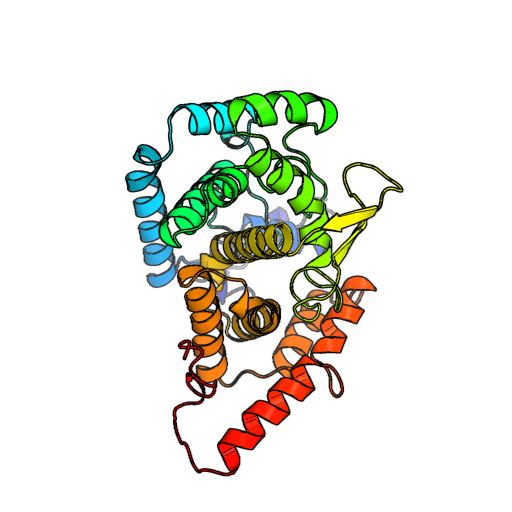82 PRO A O 1
ATOM 1417 N N . LEU A 1 183 ? 3.050 -17.149 3.925 1.00 81.25 183 LEU A N 1
ATOM 1418 C CA . LEU A 1 183 ? 1.735 -17.329 4.549 1.00 81.25 183 LEU A CA 1
ATOM 1419 C C . LEU A 1 183 ? 1.862 -18.150 5.843 1.00 81.25 183 LEU A C 1
ATOM 1421 O O . LEU A 1 183 ? 2.657 -19.086 5.909 1.00 81.25 183 LEU A O 1
ATOM 1425 N N . GLY A 1 184 ? 1.111 -17.768 6.878 1.00 80.81 184 GLY A N 1
ATOM 1426 C CA . GLY A 1 184 ? 1.183 -18.382 8.211 1.00 80.81 184 GLY A CA 1
ATOM 1427 C C . GLY A 1 184 ? 2.418 -18.001 9.040 1.00 80.81 184 GLY A C 1
ATOM 1428 O O . GLY A 1 184 ? 2.576 -18.490 10.156 1.00 80.81 184 GLY A O 1
ATOM 1429 N N . SER A 1 185 ? 3.301 -17.136 8.526 1.00 85.75 185 SER A N 1
ATOM 1430 C CA . SER A 1 185 ? 4.400 -16.582 9.327 1.00 85.75 185 SER A CA 1
ATOM 1431 C C . SER A 1 185 ? 3.884 -15.531 10.302 1.00 85.75 185 SER A C 1
ATOM 1433 O O . SER A 1 185 ? 3.044 -14.707 9.939 1.00 85.75 185 SER A O 1
ATOM 1435 N N . THR A 1 186 ? 4.455 -15.506 11.505 1.00 90.62 186 THR A N 1
ATOM 1436 C CA . THR A 1 186 ? 4.288 -14.394 12.445 1.00 90.62 186 THR A CA 1
ATOM 1437 C C . THR A 1 186 ? 4.887 -13.125 11.852 1.00 90.62 186 THR A C 1
ATOM 1439 O O . THR A 1 186 ? 6.051 -13.124 11.452 1.00 90.62 186 THR A O 1
ATOM 1442 N N . ILE A 1 187 ? 4.097 -12.052 11.811 1.00 94.06 187 ILE A N 1
ATOM 1443 C CA . ILE A 1 187 ? 4.533 -10.751 11.306 1.00 94.06 187 ILE A CA 1
ATOM 1444 C C . ILE A 1 187 ? 4.698 -9.800 12.478 1.00 94.06 187 ILE A C 1
ATOM 1446 O O . ILE A 1 187 ? 3.749 -9.550 13.226 1.00 94.06 187 ILE A O 1
ATOM 1450 N N . SER A 1 188 ? 5.900 -9.247 12.601 1.00 95.38 188 SER A N 1
ATOM 1451 C CA . SER A 1 188 ? 6.221 -8.256 13.617 1.00 95.38 188 SER A CA 1
ATOM 1452 C C . SER A 1 188 ? 6.974 -7.084 13.005 1.00 95.38 188 SER A C 1
ATOM 1454 O O . SER A 1 188 ? 7.802 -7.263 12.114 1.00 95.38 188 SER A O 1
ATOM 1456 N N . PHE A 1 189 ? 6.710 -5.879 13.499 1.00 94.25 189 PHE A N 1
ATOM 1457 C CA . PHE A 1 189 ? 7.379 -4.668 13.036 1.00 94.25 189 PHE A CA 1
ATOM 1458 C C . PHE A 1 189 ? 7.500 -3.613 14.140 1.00 94.25 189 PHE A C 1
ATOM 1460 O O . PHE A 1 189 ? 6.712 -3.626 15.092 1.00 94.25 189 PHE A O 1
ATOM 1467 N N . PRO A 1 190 ? 8.483 -2.697 14.043 1.00 93.75 190 PRO A N 1
ATOM 1468 C CA . PRO A 1 190 ? 8.593 -1.575 14.965 1.00 93.75 190 PRO A CA 1
ATOM 1469 C C . PRO A 1 190 ? 7.334 -0.711 14.927 1.00 93.75 190 PRO A C 1
ATOM 1471 O O . PRO A 1 190 ? 6.813 -0.415 13.850 1.00 93.75 190 PRO A O 1
ATOM 1474 N N . ASP A 1 191 ? 6.873 -0.286 16.097 1.00 94.31 191 ASP A N 1
ATOM 1475 C CA . ASP A 1 191 ? 5.780 0.667 16.216 1.00 94.31 191 ASP A CA 1
ATOM 1476 C C . ASP A 1 191 ? 6.288 2.071 15.861 1.00 94.31 191 ASP A C 1
ATOM 1478 O O . ASP A 1 191 ? 7.136 2.638 16.545 1.00 94.31 191 ASP A O 1
ATOM 1482 N N . LEU A 1 192 ? 5.800 2.638 14.758 1.00 90.62 192 LEU A N 1
ATOM 1483 C CA . LEU A 1 192 ? 6.193 3.980 14.324 1.00 90.62 192 LEU A CA 1
ATOM 1484 C C . LEU A 1 192 ? 5.518 5.104 15.100 1.00 90.62 192 LEU A C 1
ATOM 1486 O O . LEU A 1 192 ? 5.838 6.271 14.851 1.00 90.62 192 LEU A O 1
ATOM 1490 N N . LEU A 1 193 ? 4.560 4.780 15.962 1.00 89.75 193 LEU A N 1
ATOM 1491 C CA . LEU A 1 193 ? 3.827 5.743 16.773 1.00 89.75 193 LEU A CA 1
ATOM 1492 C C . LEU A 1 193 ? 4.230 5.658 18.256 1.00 89.75 193 LEU A C 1
ATOM 1494 O O . LEU A 1 193 ? 3.829 6.527 19.029 1.00 89.75 193 LEU A O 1
ATOM 1498 N N . ASP A 1 194 ? 5.034 4.658 18.631 1.00 90.25 194 ASP A N 1
ATOM 1499 C CA . ASP A 1 194 ? 5.533 4.415 19.988 1.00 90.25 194 ASP A CA 1
ATOM 1500 C C . ASP A 1 194 ? 6.965 3.839 19.940 1.00 90.25 194 ASP A C 1
ATOM 1502 O O . ASP A 1 194 ? 7.182 2.633 19.780 1.00 90.25 194 ASP A O 1
ATOM 1506 N N . ASP A 1 195 ? 7.963 4.724 20.024 1.00 86.50 195 ASP A N 1
ATOM 1507 C CA . ASP A 1 195 ? 9.371 4.364 19.842 1.00 86.50 195 ASP A CA 1
ATOM 1508 C C . ASP A 1 195 ? 9.831 3.275 20.829 1.00 86.50 195 ASP A C 1
ATOM 1510 O O . ASP A 1 195 ? 9.657 3.362 22.044 1.00 86.50 195 ASP A O 1
ATOM 1514 N N . GLY A 1 196 ? 10.502 2.248 20.299 1.00 88.38 196 GLY A N 1
ATOM 1515 C CA . GLY A 1 196 ? 11.040 1.134 21.089 1.00 88.38 196 GLY A CA 1
ATOM 1516 C C . GLY A 1 196 ? 10.055 -0.013 21.319 1.00 88.38 196 GLY A C 1
ATOM 1517 O O . GLY A 1 196 ? 10.450 -1.056 21.845 1.00 88.38 196 GLY A O 1
ATOM 1518 N N . LYS A 1 197 ? 8.804 0.125 20.874 1.00 95.00 197 LYS A N 1
ATOM 1519 C CA . LYS A 1 197 ? 7.821 -0.955 20.893 1.00 95.00 197 LYS A CA 1
ATOM 1520 C C . LYS A 1 197 ? 7.845 -1.753 19.590 1.00 95.00 197 LYS A C 1
ATOM 1522 O O . LYS A 1 197 ? 8.138 -1.245 18.511 1.00 95.00 197 LYS A O 1
ATOM 1527 N N . THR A 1 198 ? 7.543 -3.043 19.703 1.00 96.38 198 THR A N 1
ATOM 1528 C CA . THR A 1 198 ? 7.323 -3.941 18.564 1.00 96.38 198 THR A CA 1
ATOM 1529 C C . THR A 1 198 ? 5.876 -4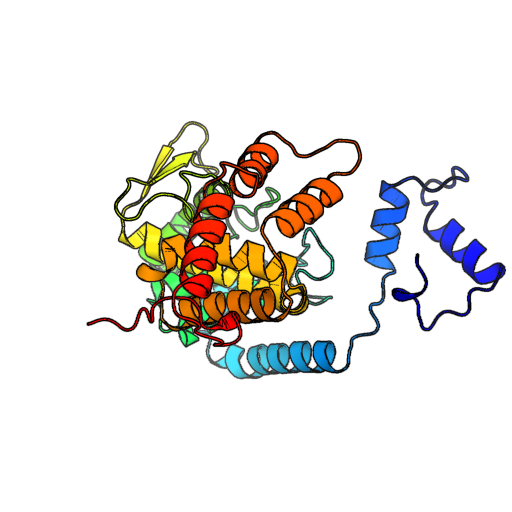.400 18.583 1.00 96.38 198 THR A C 1
ATOM 1531 O O . THR A 1 198 ? 5.366 -4.820 19.623 1.00 96.38 198 THR A O 1
ATOM 1534 N N . ILE A 1 199 ? 5.223 -4.325 17.432 1.00 96.56 199 ILE A N 1
ATOM 1535 C CA . ILE A 1 199 ? 3.882 -4.850 17.210 1.00 96.56 199 ILE A CA 1
ATOM 1536 C C . ILE A 1 199 ? 4.022 -6.231 16.584 1.00 96.56 199 ILE A C 1
ATOM 1538 O O . ILE A 1 199 ? 4.865 -6.430 15.716 1.00 96.56 199 ILE A O 1
ATOM 1542 N N . THR A 1 200 ? 3.190 -7.174 17.015 1.00 97.31 200 THR A N 1
ATOM 1543 C CA . THR A 1 200 ? 2.976 -8.448 16.322 1.00 97.31 200 THR A CA 1
ATOM 1544 C C . THR A 1 200 ? 1.509 -8.523 15.948 1.00 97.31 200 THR A C 1
ATOM 1546 O O . THR A 1 200 ? 0.666 -8.301 16.816 1.00 97.31 200 THR A O 1
ATOM 1549 N N . ILE A 1 201 ? 1.224 -8.794 14.678 1.00 97.25 201 ILE A N 1
ATOM 1550 C CA . ILE A 1 201 ? -0.144 -8.869 14.160 1.00 97.25 201 ILE A CA 1
ATOM 1551 C C . ILE A 1 201 ? -0.577 -10.321 13.961 1.00 97.25 201 ILE A C 1
ATOM 1553 O O . ILE A 1 201 ? 0.254 -11.192 13.690 1.00 97.25 201 ILE A O 1
ATOM 1557 N N . ASP A 1 202 ? -1.876 -10.574 14.092 1.00 96.00 202 ASP A N 1
ATOM 1558 C CA . ASP A 1 202 ? -2.478 -11.866 13.764 1.00 96.00 202 ASP A CA 1
ATOM 1559 C C . ASP A 1 202 ? -2.801 -12.006 12.261 1.00 96.00 202 ASP A C 1
ATOM 1561 O O . ASP A 1 202 ? -2.605 -11.085 11.461 1.00 96.00 202 ASP A O 1
ATOM 1565 N N . ASP A 1 203 ? -3.293 -13.183 11.863 1.00 92.88 203 ASP A N 1
ATOM 1566 C CA . ASP A 1 203 ? -3.617 -13.491 10.466 1.00 92.88 203 ASP A CA 1
ATOM 1567 C C . ASP A 1 203 ? -4.737 -12.601 9.899 1.00 92.88 203 ASP A C 1
ATOM 1569 O O . ASP A 1 203 ? -4.703 -12.234 8.721 1.00 92.88 203 ASP A O 1
ATOM 1573 N N . ALA A 1 204 ? -5.721 -12.225 10.723 1.00 95.12 204 ALA A N 1
ATOM 1574 C CA . ALA A 1 204 ? -6.844 -11.395 10.296 1.00 95.12 204 ALA A CA 1
ATOM 1575 C C . ALA A 1 204 ? -6.401 -9.941 10.082 1.00 95.12 204 ALA A C 1
ATOM 1577 O O . ALA A 1 204 ? -6.738 -9.328 9.068 1.00 95.12 204 ALA A O 1
ATOM 1578 N N . GLN A 1 205 ? -5.583 -9.415 10.993 1.00 97.44 205 GLN A N 1
ATOM 1579 C CA . GLN A 1 205 ? -4.943 -8.110 10.866 1.00 97.44 205 GLN A CA 1
ATOM 1580 C C . GLN A 1 205 ? -4.015 -8.072 9.654 1.00 97.44 205 GLN A C 1
ATOM 1582 O O . GLN A 1 205 ? -4.028 -7.094 8.910 1.00 97.44 205 GLN A O 1
ATOM 1587 N N . ARG A 1 206 ? -3.247 -9.140 9.403 1.00 95.81 206 ARG A N 1
ATOM 1588 C CA . ARG A 1 206 ? -2.389 -9.233 8.217 1.00 95.81 206 ARG A CA 1
ATOM 1589 C C . ARG A 1 206 ? -3.196 -9.149 6.926 1.00 95.81 206 ARG A C 1
ATOM 1591 O O . ARG A 1 206 ? -2.819 -8.385 6.042 1.00 95.81 206 ARG A O 1
ATOM 1598 N N . ALA A 1 207 ? -4.290 -9.903 6.821 1.00 94.50 207 ALA A N 1
ATOM 1599 C CA . ALA A 1 207 ? -5.165 -9.851 5.653 1.00 94.50 207 ALA A CA 1
ATOM 1600 C C . ALA A 1 207 ? -5.755 -8.443 5.459 1.00 94.50 207 ALA A C 1
ATOM 1602 O O . ALA A 1 207 ? -5.652 -7.877 4.375 1.00 94.50 207 ALA A O 1
ATOM 1603 N N . ALA A 1 208 ? -6.279 -7.834 6.526 1.00 98.06 208 ALA A N 1
ATOM 1604 C CA . ALA A 1 208 ? -6.840 -6.484 6.488 1.00 98.06 208 ALA A CA 1
ATOM 1605 C C . ALA A 1 208 ? -5.814 -5.408 6.086 1.00 98.06 208 ALA A C 1
ATOM 1607 O O . ALA A 1 208 ? -6.104 -4.545 5.263 1.00 98.06 208 ALA A O 1
ATOM 1608 N N . LEU A 1 209 ? -4.602 -5.460 6.640 1.00 97.75 209 LEU A N 1
ATOM 1609 C CA . LEU A 1 209 ? -3.530 -4.519 6.311 1.00 97.75 209 LEU A CA 1
ATOM 1610 C C . LEU A 1 209 ? -3.018 -4.714 4.879 1.00 97.75 209 LEU A C 1
ATOM 1612 O O . LEU A 1 209 ? -2.668 -3.734 4.228 1.00 97.75 209 LEU A O 1
ATOM 1616 N N . ALA A 1 210 ? -3.009 -5.950 4.369 1.00 95.31 210 ALA A N 1
ATOM 1617 C CA . ALA A 1 210 ? -2.673 -6.220 2.974 1.00 95.31 210 ALA A CA 1
ATOM 1618 C C . ALA A 1 210 ? -3.708 -5.609 2.011 1.00 95.31 210 ALA A C 1
ATOM 1620 O O . ALA A 1 210 ? -3.313 -5.009 1.017 1.00 95.31 210 ALA A O 1
ATOM 1621 N N . GLU A 1 211 ? -5.006 -5.679 2.325 1.00 96.94 211 GLU A N 1
ATOM 1622 C CA . GLU A 1 211 ? -6.058 -4.997 1.548 1.00 96.94 211 GLU A CA 1
ATOM 1623 C C . GLU A 1 211 ? -5.847 -3.479 1.519 1.00 96.94 211 GLU A C 1
ATOM 1625 O O . GLU A 1 211 ? -5.931 -2.854 0.460 1.00 96.94 211 GLU A O 1
ATOM 1630 N N . LEU A 1 212 ? -5.526 -2.891 2.678 1.00 97.00 212 LEU A N 1
ATOM 1631 C CA . LEU A 1 212 ? -5.234 -1.461 2.792 1.00 97.00 212 LEU A CA 1
ATOM 1632 C C . LEU A 1 212 ? -4.013 -1.058 1.955 1.00 97.00 212 LEU A C 1
ATOM 1634 O O . LEU A 1 212 ? -4.038 -0.022 1.295 1.00 97.00 212 LEU A O 1
ATOM 1638 N N . GLU A 1 213 ? -2.960 -1.874 1.939 1.00 94.25 213 GLU A N 1
ATOM 1639 C CA . GLU A 1 213 ? -1.759 -1.602 1.144 1.00 94.25 213 GLU A CA 1
ATOM 1640 C C . GLU A 1 213 ? -2.039 -1.696 -0.366 1.00 94.25 213 GLU A C 1
ATOM 1642 O O . GLU A 1 213 ? -1.602 -0.833 -1.137 1.00 94.25 213 GLU A O 1
ATOM 1647 N N . VAL A 1 214 ? -2.828 -2.695 -0.786 1.00 92.06 214 VAL A N 1
ATOM 1648 C CA . VAL A 1 214 ? -3.234 -2.875 -2.188 1.00 92.06 214 VAL A CA 1
ATOM 1649 C C . VAL A 1 214 ? -4.102 -1.708 -2.649 1.00 92.06 214 VAL A C 1
ATOM 1651 O O . VAL A 1 214 ? -3.834 -1.141 -3.708 1.00 92.06 214 VAL A O 1
ATOM 1654 N N . VAL A 1 215 ? -5.120 -1.307 -1.876 1.00 91.75 215 VAL A N 1
ATOM 1655 C CA . VAL A 1 215 ? -5.990 -0.187 -2.271 1.00 91.75 215 VAL A CA 1
ATOM 1656 C C . VAL A 1 215 ? -5.242 1.145 -2.261 1.00 91.75 215 VAL A C 1
ATOM 1658 O O . VAL A 1 215 ? -5.438 1.950 -3.172 1.00 91.75 215 VAL A O 1
ATOM 1661 N N . ASN A 1 216 ? -4.342 1.357 -1.292 1.00 90.00 216 ASN A N 1
ATOM 1662 C CA . ASN A 1 216 ? -3.490 2.542 -1.225 1.00 90.00 216 ASN A CA 1
ATOM 1663 C C . ASN A 1 216 ? -2.658 2.674 -2.509 1.00 90.00 216 ASN A C 1
ATOM 1665 O O . ASN A 1 216 ? -2.694 3.712 -3.172 1.00 90.00 216 ASN A O 1
ATOM 1669 N N . SER A 1 217 ? -1.986 1.588 -2.901 1.00 83.81 217 SER A N 1
ATOM 1670 C CA . SER A 1 217 ? -1.186 1.540 -4.126 1.00 83.81 217 SER A CA 1
ATOM 1671 C C . SER A 1 217 ? -2.048 1.669 -5.381 1.00 83.81 217 SER A C 1
ATOM 1673 O O . SER A 1 217 ? -1.659 2.362 -6.317 1.00 83.81 217 SER A O 1
ATOM 1675 N N . HIS A 1 218 ? -3.223 1.038 -5.419 1.00 84.31 218 HIS A N 1
ATOM 1676 C CA . HIS A 1 218 ? -4.122 1.093 -6.569 1.00 84.31 218 HIS A CA 1
ATOM 1677 C C . HIS A 1 218 ? -4.668 2.505 -6.821 1.00 84.31 218 HIS A C 1
ATOM 1679 O O . HIS A 1 218 ? -4.644 2.973 -7.961 1.00 84.31 218 HIS A O 1
ATOM 1685 N N . ASP A 1 219 ? -5.130 3.204 -5.778 1.00 83.69 219 ASP A N 1
ATOM 1686 C CA . ASP A 1 219 ? -5.659 4.564 -5.926 1.00 83.69 219 ASP A CA 1
ATOM 1687 C C . ASP A 1 219 ? -4.565 5.581 -6.283 1.00 83.69 219 ASP A C 1
ATOM 1689 O O . ASP A 1 219 ? -4.806 6.486 -7.087 1.00 83.69 219 ASP A O 1
ATOM 1693 N N . GLN A 1 220 ? -3.367 5.436 -5.706 1.00 76.44 220 GLN A N 1
ATOM 1694 C CA . GLN A 1 220 ? -2.230 6.313 -6.003 1.00 76.44 220 GLN A CA 1
ATOM 1695 C C . GLN A 1 220 ? -1.705 6.072 -7.425 1.00 76.44 220 GLN A C 1
ATOM 1697 O O . GLN A 1 220 ? -1.499 7.005 -8.193 1.00 76.44 220 GLN A O 1
ATOM 1702 N N . ASN A 1 221 ? -1.577 4.819 -7.855 1.00 70.00 221 ASN A N 1
ATOM 1703 C CA . ASN A 1 221 ? -0.983 4.500 -9.155 1.00 70.00 221 ASN A CA 1
ATOM 1704 C C . ASN A 1 221 ? -1.971 4.506 -10.326 1.00 70.00 221 ASN A C 1
ATOM 1706 O O . ASN A 1 221 ? -1.602 4.122 -11.430 1.00 70.00 221 ASN A O 1
ATOM 1710 N N . PHE A 1 222 ? -3.207 4.968 -10.143 1.00 65.81 222 PHE A N 1
ATOM 1711 C CA . PHE A 1 222 ? -4.252 4.857 -11.163 1.00 65.81 222 PHE A CA 1
ATOM 1712 C C . PHE A 1 222 ? -3.873 5.441 -12.544 1.00 65.81 222 PHE A C 1
ATOM 1714 O O . PHE A 1 222 ? -4.255 4.869 -13.566 1.00 65.81 222 PHE A O 1
ATOM 1721 N N . LEU A 1 223 ? -3.087 6.528 -12.590 1.00 53.81 223 LEU A N 1
ATOM 1722 C CA . LEU A 1 223 ? -2.554 7.113 -13.837 1.00 53.81 223 LEU A CA 1
ATOM 1723 C C . LEU A 1 223 ? -1.236 6.472 -14.304 1.00 53.81 223 LEU A C 1
ATOM 1725 O O . LEU A 1 223 ? -0.894 6.553 -15.478 1.00 53.81 223 LEU A O 1
ATOM 1729 N N . CYS A 1 224 ? -0.512 5.825 -13.392 1.00 55.59 224 CYS A N 1
ATOM 1730 C CA . CYS A 1 224 ? 0.739 5.105 -13.638 1.00 55.59 224 CYS A CA 1
ATOM 1731 C C . CYS A 1 224 ? 0.548 3.652 -14.080 1.00 55.59 224 CYS A C 1
ATOM 1733 O O . CYS A 1 224 ? 1.519 3.016 -14.479 1.00 55.59 224 CYS A O 1
ATOM 1735 N N . ASN A 1 225 ? -0.673 3.115 -14.030 1.00 65.94 225 ASN A N 1
ATOM 1736 C CA . ASN A 1 225 ? -0.956 1.710 -14.342 1.00 65.94 225 ASN A CA 1
ATOM 1737 C C . ASN A 1 225 ? -0.674 1.320 -15.812 1.00 65.94 225 ASN A C 1
ATOM 1739 O O . ASN A 1 225 ? -0.985 0.199 -16.216 1.00 65.94 225 ASN A O 1
ATOM 1743 N N . ASP A 1 226 ? -0.107 2.214 -16.619 1.00 68.38 226 ASP A N 1
ATOM 1744 C CA . ASP A 1 226 ? 0.275 1.972 -18.009 1.00 68.38 226 ASP A CA 1
ATOM 1745 C C . ASP A 1 226 ? 1.788 1.696 -18.162 1.00 68.38 226 ASP A C 1
ATOM 1747 O O . ASP A 1 226 ? 2.200 1.211 -19.213 1.00 68.38 226 ASP A O 1
ATOM 1751 N N . ASP A 1 227 ? 2.616 1.927 -17.128 1.00 79.56 227 ASP A N 1
ATOM 1752 C CA . ASP A 1 227 ? 4.031 1.522 -17.132 1.00 79.56 227 ASP A CA 1
ATOM 1753 C C . ASP A 1 227 ? 4.138 0.005 -16.865 1.00 79.56 227 ASP A C 1
ATOM 1755 O O . ASP A 1 227 ? 3.813 -0.462 -15.765 1.00 79.56 227 ASP A O 1
ATOM 1759 N N . PRO A 1 228 ? 4.579 -0.804 -17.845 1.00 81.12 228 PRO A N 1
ATOM 1760 C CA . PRO A 1 228 ? 4.640 -2.252 -17.689 1.00 81.12 228 PRO A CA 1
ATOM 1761 C C . PRO A 1 228 ? 5.658 -2.699 -16.631 1.00 81.12 228 PRO A C 1
ATOM 1763 O O . PRO A 1 228 ? 5.405 -3.686 -15.943 1.00 81.12 228 PRO A O 1
ATOM 1766 N N . VAL A 1 229 ? 6.762 -1.969 -16.437 1.00 85.00 229 VAL A N 1
ATOM 1767 C CA . VAL A 1 229 ? 7.779 -2.299 -15.426 1.00 85.00 229 VAL A CA 1
ATOM 1768 C C . VAL A 1 229 ? 7.228 -2.051 -14.026 1.00 85.00 229 VAL A C 1
ATOM 1770 O O . VAL A 1 229 ? 7.370 -2.897 -13.140 1.00 85.00 229 VAL A O 1
ATOM 1773 N N . GLN A 1 230 ? 6.534 -0.926 -13.832 1.00 84.00 230 GLN A N 1
ATOM 1774 C CA . GLN A 1 230 ? 5.857 -0.644 -12.568 1.00 84.00 230 GLN A CA 1
ATOM 1775 C C . GLN A 1 230 ? 4.762 -1.680 -12.281 1.00 84.00 230 GLN A C 1
ATOM 1777 O O . GLN A 1 230 ? 4.642 -2.147 -11.149 1.00 84.00 230 GLN A O 1
ATOM 1782 N N . ASN A 1 231 ? 3.994 -2.079 -13.295 1.00 83.44 231 ASN A N 1
ATOM 1783 C CA . ASN A 1 231 ? 2.994 -3.135 -13.164 1.00 83.44 231 ASN A CA 1
ATOM 1784 C C . ASN A 1 231 ? 3.627 -4.478 -12.755 1.00 83.44 231 ASN A C 1
ATOM 1786 O O . ASN A 1 231 ? 3.119 -5.141 -11.852 1.00 83.44 231 ASN A O 1
ATOM 1790 N N . LEU A 1 232 ? 4.760 -4.868 -13.350 1.00 85.19 232 LEU A N 1
ATOM 1791 C CA . LEU A 1 232 ? 5.445 -6.110 -12.979 1.00 85.19 232 LEU A CA 1
ATOM 1792 C C . LEU A 1 232 ? 5.910 -6.078 -11.519 1.00 85.19 232 LEU A C 1
ATOM 1794 O O . LEU A 1 232 ? 5.744 -7.044 -10.773 1.00 85.19 232 LEU A O 1
ATOM 1798 N N . TRP A 1 233 ? 6.455 -4.939 -11.097 1.00 88.06 233 TRP A N 1
ATOM 1799 C CA . TRP A 1 233 ? 6.866 -4.711 -9.719 1.00 88.06 233 TRP A CA 1
ATOM 1800 C C . TRP A 1 233 ? 5.688 -4.821 -8.743 1.00 88.06 233 TRP A C 1
ATOM 1802 O O . TRP A 1 233 ? 5.763 -5.576 -7.772 1.00 88.06 233 TRP A O 1
ATOM 1812 N N . GLN A 1 234 ? 4.575 -4.144 -9.041 1.00 86.75 234 GLN A N 1
ATOM 1813 C CA . GLN A 1 234 ? 3.343 -4.213 -8.254 1.00 86.75 234 GLN A CA 1
ATOM 1814 C C . GLN A 1 234 ? 2.784 -5.639 -8.196 1.00 86.75 234 GLN A C 1
ATOM 1816 O O . GLN A 1 234 ? 2.350 -6.088 -7.137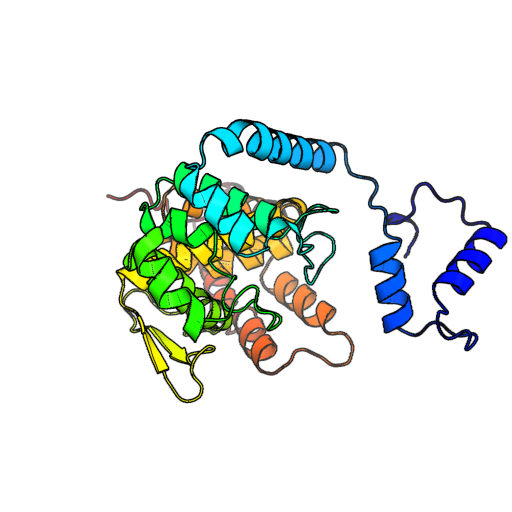 1.00 86.75 234 GLN A O 1
ATOM 1821 N N . PHE A 1 235 ? 2.842 -6.393 -9.294 1.00 85.94 235 PHE A N 1
ATOM 1822 C CA . PHE A 1 235 ? 2.452 -7.798 -9.299 1.00 85.94 235 PHE A CA 1
ATOM 1823 C C . PHE A 1 235 ? 3.298 -8.625 -8.320 1.00 85.94 235 PHE A C 1
ATOM 1825 O O . PHE A 1 235 ? 2.746 -9.253 -7.414 1.00 85.94 235 PHE A O 1
ATOM 1832 N N . TYR A 1 236 ? 4.629 -8.593 -8.438 1.00 85.31 236 TYR A N 1
ATOM 1833 C CA . TYR A 1 236 ? 5.504 -9.397 -7.577 1.00 85.31 236 TYR A CA 1
ATOM 1834 C C . TYR A 1 236 ? 5.431 -9.007 -6.100 1.00 85.31 236 TYR A C 1
ATOM 1836 O O . TYR A 1 236 ? 5.541 -9.877 -5.233 1.00 85.31 236 TYR A O 1
ATOM 1844 N N . GLN A 1 237 ? 5.195 -7.730 -5.796 1.00 85.38 237 GLN A N 1
ATOM 1845 C CA . GLN A 1 237 ? 4.983 -7.288 -4.420 1.00 85.38 237 GLN A CA 1
ATOM 1846 C C . GLN A 1 237 ? 3.789 -7.972 -3.762 1.00 85.38 237 GLN A C 1
ATOM 1848 O O . GLN A 1 237 ? 3.870 -8.336 -2.594 1.00 85.38 237 GLN A O 1
ATOM 1853 N N . HIS A 1 238 ? 2.711 -8.197 -4.510 1.00 85.44 238 HIS A N 1
ATOM 1854 C CA . HIS A 1 238 ? 1.443 -8.636 -3.937 1.00 85.44 238 HIS A CA 1
ATOM 1855 C C . HIS A 1 238 ? 1.106 -10.106 -4.219 1.00 85.44 238 HIS A C 1
ATOM 1857 O O . HIS A 1 238 ? 0.278 -10.686 -3.515 1.00 85.44 238 HIS A O 1
ATOM 1863 N N . VAL A 1 239 ? 1.749 -10.753 -5.199 1.00 79.19 239 VAL A N 1
ATOM 1864 C CA . VAL A 1 239 ? 1.409 -12.127 -5.620 1.00 79.19 239 VAL A CA 1
ATOM 1865 C C . VAL A 1 239 ? 1.438 -13.131 -4.462 1.00 79.19 239 VAL A C 1
ATOM 1867 O O . VAL A 1 239 ? 0.591 -14.018 -4.375 1.00 79.19 239 VAL A O 1
ATOM 1870 N N . THR A 1 240 ? 2.361 -12.961 -3.514 1.00 80.00 240 THR A N 1
ATOM 1871 C CA . THR A 1 240 ? 2.534 -13.861 -2.364 1.00 80.00 240 THR A CA 1
ATOM 1872 C C . THR A 1 240 ? 1.418 -13.764 -1.330 1.00 80.00 240 THR A C 1
ATOM 1874 O O . THR A 1 240 ? 1.208 -14.720 -0.583 1.00 80.00 240 THR A O 1
ATOM 1877 N N . ILE A 1 241 ? 0.694 -12.644 -1.288 1.00 81.81 241 ILE A N 1
ATOM 1878 C CA . ILE A 1 241 ? -0.421 -12.417 -0.359 1.00 81.81 241 ILE A CA 1
ATOM 1879 C C . ILE A 1 241 ? -1.789 -12.504 -1.031 1.00 81.81 241 ILE A C 1
ATOM 1881 O O . ILE A 1 241 ? -2.791 -12.415 -0.331 1.00 81.81 241 ILE A O 1
ATOM 1885 N N . MET A 1 242 ? -1.861 -12.772 -2.341 1.00 81.88 242 MET A N 1
ATOM 1886 C CA . MET A 1 242 ? -3.131 -12.952 -3.058 1.00 81.88 242 MET A CA 1
ATOM 1887 C C . MET A 1 242 ? -4.124 -13.904 -2.368 1.00 81.88 242 MET A C 1
ATOM 1889 O O . MET A 1 242 ? -5.308 -13.575 -2.357 1.00 81.88 242 MET A O 1
ATOM 1893 N N . PRO A 1 243 ? -3.713 -15.035 -1.751 1.00 84.00 243 PRO A N 1
ATOM 1894 C CA . PRO A 1 243 ? -4.653 -15.911 -1.046 1.00 84.00 243 PRO A CA 1
ATOM 1895 C C . PRO A 1 243 ? -5.339 -15.282 0.178 1.00 84.00 243 PRO A C 1
ATOM 1897 O O . PRO A 1 243 ? -6.339 -15.824 0.646 1.00 84.00 243 PRO A O 1
ATOM 1900 N N . LEU A 1 244 ? -4.802 -14.177 0.707 1.00 86.06 244 LEU A N 1
ATOM 1901 C CA . LEU A 1 244 ? -5.374 -13.424 1.828 1.00 86.06 244 LEU A CA 1
ATOM 1902 C C . LEU A 1 244 ? -6.387 -12.365 1.376 1.00 86.06 244 LEU A C 1
ATOM 1904 O O . LEU A 1 244 ? -7.123 -11.845 2.210 1.00 86.06 244 LEU A O 1
ATOM 1908 N N . LEU A 1 245 ? -6.398 -12.026 0.086 1.00 87.38 245 LEU A N 1
ATOM 1909 C CA . LEU A 1 245 ? -7.122 -10.880 -0.447 1.00 87.38 245 LEU A CA 1
ATOM 1910 C C . LEU A 1 245 ? -8.534 -11.227 -0.926 1.00 87.38 245 LEU A C 1
ATOM 1912 O O . LEU A 1 245 ? -8.849 -12.354 -1.320 1.00 87.38 245 LEU A O 1
ATOM 1916 N N . SER A 1 246 ? -9.369 -10.199 -0.966 1.00 89.31 246 SER A N 1
ATOM 1917 C CA . SER A 1 246 ? -10.651 -10.154 -1.648 1.00 89.31 246 SER A CA 1
ATOM 1918 C C . SER A 1 246 ? -10.496 -10.423 -3.145 1.00 89.31 246 SER A C 1
ATOM 1920 O O . SER A 1 246 ? -9.441 -10.222 -3.756 1.00 89.31 246 SER A O 1
ATOM 1922 N N . ALA A 1 247 ? -11.592 -10.848 -3.775 1.00 83.06 247 ALA A N 1
ATOM 1923 C CA . ALA A 1 247 ? -11.607 -11.093 -5.214 1.00 83.06 247 ALA A CA 1
ATOM 1924 C C . ALA A 1 247 ? -11.286 -9.821 -6.022 1.00 83.06 247 ALA A C 1
ATOM 1926 O O . ALA A 1 247 ? -10.607 -9.910 -7.044 1.00 83.06 247 ALA A O 1
ATOM 1927 N N . GLY A 1 248 ? -11.732 -8.648 -5.554 1.00 82.69 248 GLY A N 1
ATOM 1928 C CA . GLY A 1 248 ? -11.480 -7.363 -6.211 1.00 82.69 248 GLY A CA 1
ATOM 1929 C C . GLY A 1 248 ? -10.010 -6.937 -6.158 1.00 82.69 248 GLY A C 1
ATOM 1930 O O . GLY A 1 248 ? -9.424 -6.599 -7.192 1.00 82.69 248 GLY A O 1
ATOM 1931 N N . ALA A 1 249 ? -9.374 -7.048 -4.991 1.00 86.88 249 ALA A N 1
ATOM 1932 C CA . ALA A 1 249 ? -7.943 -6.790 -4.852 1.00 86.88 249 ALA A CA 1
ATOM 1933 C C . ALA A 1 249 ? -7.101 -7.792 -5.663 1.00 86.88 249 ALA A C 1
ATOM 1935 O O . ALA A 1 249 ? -6.198 -7.404 -6.407 1.00 86.88 249 ALA A O 1
ATOM 1936 N N . ALA A 1 250 ? -7.443 -9.084 -5.617 1.00 80.19 250 ALA A N 1
ATOM 1937 C CA . ALA A 1 250 ? -6.767 -10.103 -6.417 1.00 80.19 250 ALA A CA 1
ATOM 1938 C C . ALA A 1 250 ? -6.913 -9.861 -7.934 1.00 80.19 250 ALA A C 1
ATOM 1940 O O . ALA A 1 250 ? -5.951 -10.048 -8.680 1.00 80.19 250 ALA A O 1
ATOM 1941 N N . ALA A 1 251 ? -8.084 -9.419 -8.407 1.00 80.25 251 ALA A N 1
ATOM 1942 C CA . ALA A 1 251 ? -8.302 -9.056 -9.811 1.00 80.25 251 ALA A CA 1
ATOM 1943 C C . ALA A 1 251 ? -7.457 -7.844 -10.242 1.00 80.25 251 ALA A C 1
ATOM 1945 O O . ALA A 1 251 ? -6.934 -7.809 -11.359 1.00 80.25 251 ALA A O 1
ATOM 1946 N N . THR A 1 252 ? -7.261 -6.883 -9.337 1.00 83.94 252 THR A N 1
ATOM 1947 C CA . THR A 1 252 ? -6.374 -5.735 -9.563 1.00 83.94 252 THR A CA 1
ATOM 1948 C C . THR A 1 252 ? -4.931 -6.190 -9.784 1.00 83.94 252 THR A C 1
ATOM 1950 O O . THR A 1 252 ? -4.307 -5.810 -10.773 1.00 83.94 252 THR A O 1
ATOM 1953 N N . ILE A 1 253 ? -4.425 -7.085 -8.932 1.00 81.94 253 ILE A N 1
ATOM 1954 C CA . ILE A 1 253 ? -3.064 -7.635 -9.051 1.00 81.94 253 ILE A CA 1
ATOM 1955 C C . ILE A 1 253 ? -2.883 -8.412 -10.362 1.00 81.94 253 ILE A C 1
ATOM 1957 O O . ILE A 1 253 ? -1.870 -8.253 -11.042 1.00 81.94 253 ILE A O 1
ATOM 1961 N N . LYS A 1 254 ? -3.887 -9.200 -10.769 1.00 78.00 254 LYS A N 1
ATOM 1962 C CA . LYS A 1 254 ? -3.884 -9.890 -12.072 1.00 78.00 254 LYS A CA 1
ATOM 1963 C C . LYS A 1 254 ? -3.837 -8.917 -13.250 1.00 78.00 254 LYS A C 1
ATOM 1965 O O . LYS A 1 254 ? -3.192 -9.198 -14.252 1.00 78.00 254 LYS A O 1
ATOM 1970 N N . THR A 1 255 ? -4.478 -7.757 -13.132 1.00 79.88 255 THR A N 1
ATOM 1971 C CA . THR A 1 255 ? -4.425 -6.733 -14.185 1.00 79.88 255 THR A CA 1
ATOM 1972 C C . THR A 1 255 ? -3.005 -6.187 -14.354 1.00 79.88 255 THR A C 1
ATOM 1974 O O . THR A 1 255 ? -2.561 -5.986 -15.485 1.00 79.88 255 THR A O 1
ATOM 1977 N N . PHE A 1 256 ? -2.263 -5.993 -13.256 1.00 82.31 256 PHE A N 1
ATOM 1978 C CA . PHE A 1 256 ? -0.850 -5.606 -13.326 1.00 82.31 256 PHE A CA 1
ATOM 1979 C C . PHE A 1 256 ? -0.014 -6.668 -14.044 1.00 82.31 256 PHE A C 1
ATOM 1981 O O . PHE A 1 256 ? 0.733 -6.348 -14.966 1.00 82.31 256 PHE A O 1
ATOM 1988 N N . GLN A 1 257 ? -0.209 -7.939 -13.687 1.00 77.38 257 GLN A N 1
ATOM 1989 C CA . GLN A 1 257 ? 0.450 -9.061 -14.353 1.00 77.38 257 GLN A CA 1
ATOM 1990 C C . GLN A 1 257 ? 0.201 -9.053 -15.866 1.00 77.38 257 GLN A C 1
ATOM 1992 O O . GLN A 1 257 ? 1.150 -9.095 -16.642 1.00 77.38 257 GLN A O 1
ATOM 1997 N N . GLN A 1 258 ? 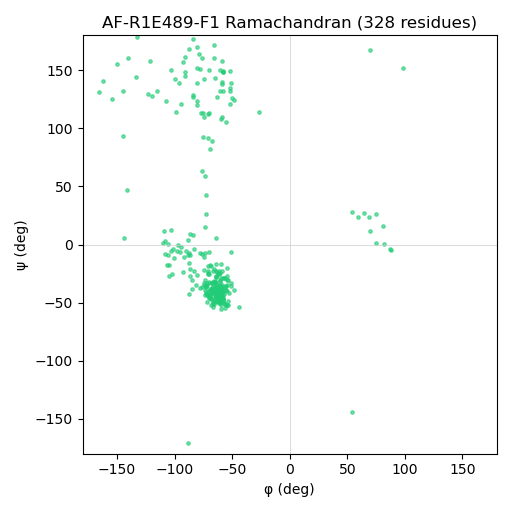-1.065 -8.972 -16.287 1.00 73.88 258 GLN A N 1
ATOM 1998 C CA . GLN A 1 258 ? -1.438 -9.003 -17.701 1.00 73.88 258 GLN A CA 1
ATOM 1999 C C . GLN A 1 258 ? -0.751 -7.882 -18.484 1.00 73.88 258 GLN A C 1
ATOM 2001 O O . GLN A 1 258 ? -0.148 -8.135 -19.522 1.00 73.88 258 GLN A O 1
ATOM 2006 N N . ARG A 1 259 ? -0.780 -6.649 -17.966 1.00 77.19 259 ARG A N 1
ATOM 2007 C CA . ARG A 1 259 ? -0.152 -5.492 -18.626 1.00 77.19 259 ARG A CA 1
ATOM 2008 C C . ARG A 1 259 ? 1.362 -5.633 -18.734 1.00 77.19 259 ARG A C 1
ATOM 2010 O O . ARG A 1 259 ? 1.927 -5.293 -19.768 1.00 77.19 259 ARG A O 1
ATOM 2017 N N . ALA A 1 260 ? 2.004 -6.144 -17.687 1.00 77.25 260 ALA A N 1
ATOM 2018 C CA . ALA A 1 260 ? 3.439 -6.383 -17.670 1.00 77.25 260 ALA A CA 1
ATOM 2019 C C . ALA A 1 260 ? 3.850 -7.485 -18.657 1.00 77.25 260 ALA A C 1
ATOM 2021 O O . ALA A 1 260 ? 4.680 -7.267 -19.537 1.00 77.25 260 ALA A O 1
ATOM 2022 N N . PHE A 1 261 ? 3.234 -8.661 -18.556 1.00 71.81 261 PHE A N 1
ATOM 2023 C CA . PHE A 1 261 ? 3.609 -9.822 -19.361 1.00 71.81 261 PHE A CA 1
ATOM 2024 C C . PHE A 1 261 ? 3.296 -9.628 -20.844 1.00 71.81 261 PHE A C 1
ATOM 2026 O O . PHE A 1 261 ? 4.123 -9.972 -21.686 1.00 71.81 261 PHE A O 1
ATOM 2033 N N . CYS A 1 262 ? 2.172 -8.987 -21.179 1.00 68.38 262 CYS A N 1
ATOM 2034 C CA . CYS A 1 262 ? 1.853 -8.643 -22.564 1.00 68.38 262 CYS A CA 1
ATOM 2035 C C . CYS A 1 262 ? 2.864 -7.635 -23.165 1.00 68.38 262 CYS A C 1
ATOM 2037 O O . CYS A 1 262 ? 3.020 -7.579 -24.384 1.00 68.38 262 CYS A O 1
ATOM 2039 N N . ALA A 1 263 ? 3.571 -6.858 -22.334 1.00 72.06 263 ALA A N 1
ATOM 2040 C CA . ALA A 1 263 ? 4.633 -5.945 -22.761 1.00 72.06 263 ALA A CA 1
ATOM 2041 C C . ALA A 1 263 ? 6.036 -6.587 -22.791 1.00 72.06 263 ALA A C 1
ATOM 2043 O O . ALA A 1 263 ? 6.984 -5.940 -23.233 1.00 72.06 263 ALA A O 1
ATOM 2044 N N . GLY A 1 264 ? 6.177 -7.839 -22.339 1.00 77.25 264 GLY A N 1
ATOM 2045 C CA . GLY A 1 264 ? 7.443 -8.574 -22.352 1.00 77.25 264 GLY A CA 1
ATOM 2046 C C . GLY A 1 264 ? 8.503 -8.048 -21.380 1.00 77.25 264 GLY A C 1
ATOM 2047 O O . GLY A 1 264 ? 9.687 -8.262 -21.629 1.00 77.25 264 GLY A O 1
ATOM 2048 N N . VAL A 1 265 ? 8.100 -7.349 -20.312 1.00 81.56 265 VAL A N 1
ATOM 2049 C CA . VAL A 1 265 ? 9.031 -6.896 -19.263 1.00 81.56 265 VAL A CA 1
ATOM 2050 C C . VAL A 1 265 ? 9.405 -8.035 -18.315 1.00 81.56 265 VAL A C 1
ATOM 2052 O O . VAL A 1 265 ? 8.601 -8.939 -18.078 1.00 81.56 265 VAL A O 1
ATOM 2055 N N . ASP A 1 266 ? 10.602 -7.960 -17.735 1.00 84.44 266 ASP A N 1
ATOM 2056 C CA . ASP A 1 266 ? 11.113 -8.956 -16.789 1.00 84.44 266 ASP A CA 1
ATOM 2057 C C . ASP A 1 266 ? 11.728 -8.325 -15.521 1.00 84.44 266 ASP A C 1
ATOM 2059 O O . ASP A 1 266 ? 11.794 -7.099 -15.358 1.00 84.44 266 ASP A O 1
ATOM 2063 N N . CYS A 1 267 ? 12.193 -9.159 -14.584 1.00 86.31 267 CYS A N 1
ATOM 2064 C CA . CYS A 1 267 ? 12.836 -8.686 -13.356 1.00 86.31 267 CYS A CA 1
ATOM 2065 C C . CYS A 1 267 ? 14.058 -7.779 -13.610 1.00 86.31 267 CYS A C 1
ATOM 2067 O O . CYS A 1 267 ? 14.348 -6.904 -12.791 1.00 86.31 267 CYS A O 1
ATOM 2069 N N . SER A 1 268 ? 14.772 -7.937 -14.732 1.00 89.62 268 SER A N 1
ATOM 2070 C CA . SER A 1 268 ? 15.917 -7.081 -15.066 1.00 89.62 268 SER A CA 1
ATOM 2071 C C . SER A 1 268 ? 15.489 -5.640 -15.342 1.00 89.62 268 SER A C 1
ATOM 2073 O O . SER A 1 268 ? 16.229 -4.709 -15.019 1.00 89.62 268 SER A O 1
ATOM 2075 N N . ASP A 1 269 ? 14.289 -5.437 -15.885 1.00 89.69 269 ASP A N 1
ATOM 2076 C CA . ASP A 1 269 ? 13.744 -4.105 -16.126 1.00 89.69 269 ASP A CA 1
ATOM 2077 C C . ASP A 1 269 ? 13.323 -3.427 -14.821 1.00 89.69 269 ASP A C 1
ATOM 2079 O O . ASP A 1 269 ? 13.593 -2.238 -14.645 1.00 89.69 269 ASP A O 1
ATOM 2083 N N . ILE A 1 270 ? 12.788 -4.184 -13.853 1.00 88.69 270 ILE A N 1
ATOM 2084 C CA . ILE A 1 270 ? 12.513 -3.677 -12.496 1.00 88.69 270 ILE A CA 1
ATOM 2085 C C . ILE A 1 270 ? 13.797 -3.176 -11.833 1.00 88.69 270 ILE A C 1
ATOM 2087 O O . ILE A 1 270 ? 13.792 -2.104 -11.221 1.00 88.69 270 ILE A O 1
ATOM 2091 N N . VAL A 1 271 ? 14.889 -3.941 -11.941 1.00 89.56 271 VAL A N 1
ATOM 2092 C CA . VAL A 1 271 ? 16.191 -3.564 -11.370 1.00 89.56 271 VAL A CA 1
ATOM 2093 C C . VAL A 1 271 ? 16.693 -2.270 -12.007 1.00 89.56 271 VAL A C 1
ATOM 2095 O O . VAL A 1 271 ? 16.987 -1.323 -11.280 1.00 89.56 271 VAL A O 1
ATOM 2098 N N . LYS A 1 272 ? 16.711 -2.184 -13.346 1.00 88.81 272 LYS A N 1
ATOM 2099 C CA . LYS A 1 272 ? 17.127 -0.968 -14.071 1.00 88.81 272 LYS A CA 1
ATOM 2100 C C . LYS A 1 272 ? 16.280 0.244 -13.682 1.00 88.81 272 LYS A C 1
ATOM 2102 O O . LYS A 1 272 ? 16.828 1.323 -13.469 1.00 88.81 272 LYS A O 1
ATOM 2107 N N . TRP A 1 273 ? 14.962 0.071 -13.585 1.00 85.88 273 TRP A N 1
ATOM 2108 C CA . TRP A 1 273 ? 14.033 1.143 -13.229 1.00 85.88 273 TRP A CA 1
ATOM 2109 C C . TRP A 1 273 ? 14.285 1.670 -11.814 1.00 85.88 273 TRP A C 1
ATOM 2111 O O . TRP A 1 273 ? 14.401 2.880 -11.620 1.00 85.88 273 TRP A O 1
ATOM 2121 N N . HIS A 1 274 ? 14.454 0.779 -10.832 1.00 83.94 274 HIS A N 1
ATOM 2122 C CA . HIS A 1 274 ? 14.768 1.187 -9.463 1.00 83.94 274 HIS A CA 1
ATOM 2123 C C . HIS A 1 274 ? 16.153 1.824 -9.356 1.00 83.94 274 HIS A C 1
ATOM 2125 O O . HIS A 1 274 ? 16.268 2.903 -8.787 1.00 83.94 274 HIS A O 1
ATOM 2131 N N . GLU A 1 275 ? 17.200 1.197 -9.896 1.00 84.12 275 GLU A N 1
ATOM 2132 C CA . GLU A 1 275 ? 18.566 1.730 -9.821 1.00 84.12 275 GLU A CA 1
ATOM 2133 C C . GLU A 1 275 ? 18.673 3.095 -10.522 1.00 84.12 275 GLU A C 1
ATOM 2135 O O . GLU A 1 275 ? 19.307 4.008 -9.993 1.00 84.12 275 GLU A O 1
ATOM 2140 N N . GLY A 1 276 ? 17.962 3.284 -11.640 1.00 81.19 276 GLY A N 1
ATOM 2141 C CA . GLY A 1 276 ? 17.871 4.567 -12.337 1.00 81.19 276 GLY A CA 1
ATOM 2142 C C . GLY A 1 276 ? 17.190 5.677 -11.529 1.00 81.19 276 GLY A C 1
ATOM 2143 O O . GLY A 1 276 ? 17.514 6.849 -11.718 1.00 81.19 276 GLY A O 1
ATOM 2144 N N . ARG A 1 277 ? 16.295 5.336 -10.591 1.00 73.38 277 ARG A N 1
ATOM 2145 C CA . ARG A 1 277 ? 15.573 6.310 -9.753 1.00 73.38 277 ARG A CA 1
ATOM 2146 C C . ARG A 1 277 ? 16.464 6.999 -8.717 1.00 73.38 277 ARG A C 1
ATOM 2148 O O . ARG A 1 277 ? 16.143 8.104 -8.291 1.00 73.38 277 ARG A O 1
ATOM 2155 N N . PHE A 1 278 ? 17.560 6.365 -8.302 1.00 73.31 278 PHE A N 1
ATOM 2156 C CA . PHE A 1 278 ? 18.423 6.883 -7.232 1.00 73.31 278 PHE A CA 1
ATOM 2157 C C . PHE A 1 278 ? 19.654 7.653 -7.735 1.00 73.31 278 PHE A C 1
ATOM 2159 O O . PHE A 1 278 ? 20.438 8.147 -6.922 1.00 73.31 278 PHE A O 1
ATOM 2166 N N . GLY A 1 279 ? 19.825 7.779 -9.057 1.00 70.88 279 GLY A N 1
ATOM 2167 C CA . GLY A 1 279 ? 20.938 8.515 -9.659 1.00 70.88 279 GLY A CA 1
ATOM 2168 C C . GLY A 1 279 ? 22.310 8.048 -9.153 1.00 70.88 279 GLY A C 1
ATOM 2169 O O . GLY A 1 279 ? 22.518 6.869 -8.877 1.00 70.88 279 GLY A O 1
ATOM 2170 N N . GLU A 1 280 ? 23.253 8.983 -9.008 1.00 73.12 280 GLU A N 1
ATOM 2171 C CA . GLU A 1 280 ? 24.623 8.684 -8.552 1.00 73.12 280 GLU A CA 1
ATOM 2172 C C . GLU A 1 280 ? 24.712 8.307 -7.064 1.00 73.12 280 GLU A C 1
ATOM 2174 O O . GLU A 1 280 ? 25.639 7.605 -6.664 1.00 73.12 280 GLU A O 1
ATOM 2179 N N . ALA A 1 281 ? 23.755 8.751 -6.241 1.00 73.81 281 ALA A N 1
ATOM 2180 C CA . ALA A 1 281 ? 23.736 8.458 -4.807 1.00 73.81 281 ALA A CA 1
ATOM 2181 C C . ALA A 1 281 ? 23.415 6.981 -4.517 1.00 73.81 281 ALA A C 1
ATOM 2183 O O . ALA A 1 281 ? 23.833 6.444 -3.489 1.00 73.81 281 ALA A O 1
ATOM 2184 N N . GLY A 1 282 ? 22.709 6.324 -5.442 1.00 74.62 282 GLY A N 1
ATOM 2185 C CA . GLY A 1 282 ? 22.298 4.934 -5.318 1.00 74.62 282 GLY A CA 1
ATOM 2186 C C . GLY A 1 282 ? 21.216 4.705 -4.249 1.00 74.62 282 GLY A C 1
ATOM 2187 O O . GLY A 1 282 ? 20.895 5.589 -3.451 1.00 74.62 282 GLY A O 1
ATOM 2188 N N . PRO A 1 283 ? 20.596 3.514 -4.245 1.00 81.69 283 PRO A N 1
ATOM 2189 C CA . PRO A 1 283 ? 19.555 3.172 -3.283 1.00 81.69 283 PRO A CA 1
ATOM 2190 C C . PRO A 1 283 ? 20.101 3.119 -1.852 1.00 81.69 283 PRO A C 1
ATOM 2192 O O . PRO A 1 283 ? 21.203 2.616 -1.614 1.00 81.69 283 PRO A O 1
ATOM 2195 N N . ASP A 1 284 ? 19.291 3.557 -0.885 1.00 82.44 284 ASP A N 1
ATOM 2196 C CA . ASP A 1 284 ? 19.578 3.342 0.535 1.00 82.44 284 ASP A CA 1
ATOM 2197 C C . ASP A 1 284 ? 19.532 1.845 0.910 1.00 82.44 284 ASP A C 1
ATOM 2199 O O . ASP A 1 284 ? 19.110 0.989 0.131 1.00 82.44 284 ASP A O 1
ATOM 2203 N N . ALA A 1 285 ? 19.938 1.501 2.135 1.00 85.94 285 ALA A N 1
ATOM 2204 C CA . ALA A 1 285 ? 20.000 0.106 2.582 1.00 85.94 285 ALA A CA 1
ATOM 2205 C C . ALA A 1 285 ? 18.646 -0.635 2.537 1.00 85.94 285 ALA A C 1
ATOM 2207 O O . ALA A 1 285 ? 18.622 -1.859 2.386 1.00 85.94 285 ALA A O 1
ATOM 2208 N N . LYS A 1 286 ? 17.517 0.073 2.686 1.00 82.56 286 LYS A N 1
ATOM 2209 C CA . LYS A 1 286 ? 16.177 -0.521 2.584 1.00 82.56 286 LYS A CA 1
ATOM 2210 C C . LYS A 1 286 ? 15.881 -0.856 1.124 1.00 82.56 286 LYS A C 1
ATOM 2212 O O . LYS A 1 286 ? 15.485 -1.983 0.829 1.00 82.56 286 LYS A O 1
ATOM 2217 N N . TRP A 1 287 ? 16.098 0.097 0.224 1.00 85.25 287 TRP A N 1
ATOM 2218 C CA . TRP A 1 287 ? 15.875 -0.080 -1.207 1.00 85.25 287 TRP A CA 1
ATOM 2219 C C . TRP A 1 287 ? 16.838 -1.084 -1.834 1.00 85.25 287 TRP A C 1
ATOM 2221 O O . TRP A 1 287 ? 16.407 -1.873 -2.665 1.00 85.25 287 TRP A O 1
ATOM 2231 N N . GLN A 1 288 ? 18.092 -1.149 -1.383 1.00 89.56 288 GLN A N 1
ATOM 2232 C CA . GLN A 1 288 ? 19.043 -2.181 -1.806 1.00 89.56 288 GLN A CA 1
ATOM 2233 C C . GLN A 1 288 ? 18.487 -3.578 -1.539 1.00 89.56 288 GLN A C 1
ATOM 2235 O O . GLN A 1 288 ? 18.335 -4.362 -2.469 1.00 89.56 288 GLN A O 1
ATOM 2240 N N . LYS A 1 289 ? 18.087 -3.869 -0.294 1.00 89.62 289 LYS A N 1
ATOM 2241 C CA . LYS A 1 289 ? 17.482 -5.165 0.059 1.00 89.62 289 LYS A CA 1
ATOM 2242 C C . LYS A 1 289 ? 16.235 -5.474 -0.767 1.00 89.62 289 LYS A C 1
ATOM 2244 O O . LYS A 1 289 ? 15.999 -6.633 -1.093 1.00 89.62 289 LYS A O 1
ATOM 2249 N N . HIS A 1 290 ? 15.446 -4.452 -1.093 1.00 89.81 290 HIS A N 1
ATOM 2250 C CA . HIS A 1 290 ? 14.272 -4.613 -1.938 1.00 89.81 290 HIS A CA 1
ATOM 2251 C C . HIS A 1 290 ? 14.644 -5.004 -3.376 1.00 89.81 290 HIS A C 1
ATOM 2253 O O . HIS A 1 290 ? 14.114 -5.979 -3.902 1.00 89.81 290 HIS A O 1
ATOM 2259 N N . ILE A 1 291 ? 15.596 -4.290 -3.984 1.00 90.62 291 ILE A N 1
ATOM 2260 C CA . ILE A 1 291 ? 16.084 -4.533 -5.349 1.00 90.62 291 ILE A CA 1
ATOM 2261 C C . ILE A 1 291 ? 16.742 -5.915 -5.466 1.00 90.62 291 ILE A C 1
ATOM 2263 O O . ILE A 1 291 ? 16.534 -6.604 -6.463 1.00 90.62 291 ILE A O 1
ATOM 2267 N N . GLU A 1 292 ? 17.475 -6.364 -4.442 1.00 93.62 292 GLU A N 1
ATOM 2268 C CA . GLU A 1 292 ? 18.098 -7.696 -4.425 1.00 93.62 292 GLU A CA 1
ATOM 2269 C C . GLU A 1 292 ? 17.078 -8.840 -4.574 1.00 93.62 292 GLU A C 1
ATOM 2271 O O . GLU A 1 292 ? 17.431 -9.907 -5.067 1.00 93.62 292 GLU A O 1
ATOM 2276 N N . MET A 1 293 ? 15.794 -8.637 -4.243 1.00 89.56 293 MET A N 1
ATOM 2277 C CA . MET A 1 293 ? 14.764 -9.656 -4.491 1.00 89.56 293 MET A CA 1
ATOM 2278 C C . MET A 1 293 ? 14.514 -9.924 -5.986 1.00 89.56 293 MET A C 1
ATOM 2280 O O . MET A 1 293 ? 14.003 -10.995 -6.315 1.00 89.56 293 MET A O 1
ATOM 2284 N N . PHE A 1 294 ? 14.870 -8.984 -6.867 1.00 92.06 294 PHE A N 1
ATOM 2285 C CA . PHE A 1 294 ? 14.657 -9.041 -8.321 1.00 92.06 294 PHE A CA 1
ATOM 2286 C C . PHE A 1 294 ? 15.941 -9.333 -9.117 1.00 92.06 294 PHE A C 1
ATOM 2288 O O . PHE A 1 294 ? 15.885 -9.573 -10.321 1.00 92.06 294 PHE A O 1
ATOM 2295 N N . LYS A 1 295 ? 17.110 -9.320 -8.470 1.00 93.06 295 LYS A N 1
ATOM 2296 C CA . LYS A 1 295 ? 18.390 -9.675 -9.100 1.00 93.06 295 LYS A CA 1
ATOM 2297 C C . LYS A 1 295 ? 18.566 -11.194 -9.205 1.00 93.06 295 LYS A C 1
ATOM 2299 O O . LYS A 1 295 ? 17.861 -11.930 -8.518 1.00 93.06 295 LYS A O 1
ATOM 2304 N N . PRO A 1 296 ? 19.511 -11.689 -10.029 1.00 92.62 296 PRO A N 1
ATOM 2305 C CA . PRO A 1 296 ? 19.829 -13.114 -10.088 1.00 92.62 296 PRO A CA 1
ATOM 2306 C C . PRO A 1 296 ? 20.086 -13.730 -8.703 1.00 92.62 296 PRO A C 1
ATOM 2308 O O . PRO A 1 296 ? 20.925 -13.233 -7.955 1.00 92.62 296 PRO A O 1
ATOM 2311 N N . GLY A 1 297 ? 19.372 -14.814 -8.376 1.00 87.81 297 GLY A N 1
ATOM 2312 C CA . GLY A 1 297 ? 19.394 -15.458 -7.052 1.00 87.81 297 GLY A CA 1
ATOM 2313 C C . GLY A 1 297 ? 18.486 -14.800 -6.003 1.00 87.81 297 GLY A C 1
ATOM 2314 O O . GLY A 1 297 ? 18.439 -15.239 -4.854 1.00 87.81 297 GLY A O 1
ATOM 2315 N N . GLY A 1 298 ? 17.775 -13.739 -6.383 1.00 87.25 298 GLY A N 1
ATOM 2316 C CA . GLY A 1 298 ? 16.688 -13.147 -5.624 1.00 87.25 298 GLY A CA 1
ATOM 2317 C C . GLY A 1 298 ? 15.387 -13.923 -5.818 1.00 87.25 298 GLY A C 1
ATOM 2318 O O . GLY A 1 298 ? 15.136 -14.519 -6.865 1.00 87.25 298 GLY A O 1
ATOM 2319 N N . ARG A 1 299 ? 14.510 -13.883 -4.811 1.00 84.81 299 ARG A N 1
ATOM 2320 C CA . ARG A 1 299 ? 13.286 -14.700 -4.797 1.00 84.81 299 ARG A CA 1
ATOM 2321 C C . ARG A 1 299 ? 12.385 -14.502 -6.020 1.00 84.81 299 ARG A C 1
ATOM 2323 O O . ARG A 1 299 ? 11.781 -15.465 -6.474 1.00 84.81 299 ARG A O 1
ATOM 2330 N N . TYR A 1 300 ? 12.241 -13.268 -6.510 1.00 86.38 300 TYR A N 1
ATOM 2331 C CA . TYR A 1 300 ? 11.322 -12.957 -7.605 1.00 86.38 300 TYR A CA 1
ATOM 2332 C C . TYR A 1 300 ? 11.939 -13.280 -8.948 1.00 86.38 300 TYR A C 1
ATOM 2334 O O . TYR A 1 300 ? 11.241 -13.803 -9.807 1.00 86.38 300 TYR A O 1
ATOM 2342 N N . TYR A 1 301 ? 13.251 -13.091 -9.075 1.00 83.12 301 TYR A N 1
ATOM 2343 C CA . TYR A 1 301 ? 13.998 -13.604 -10.212 1.00 83.12 301 TYR A CA 1
ATOM 2344 C C . TYR A 1 301 ? 13.845 -15.126 -10.334 1.00 83.12 301 TYR A C 1
ATOM 2346 O O . TYR A 1 301 ? 13.527 -15.635 -11.406 1.00 83.12 301 TYR A O 1
ATOM 2354 N N . ASP A 1 302 ? 14.011 -15.863 -9.234 1.00 79.69 302 ASP A N 1
ATOM 2355 C CA . ASP A 1 302 ? 13.904 -17.324 -9.248 1.00 79.69 302 ASP A CA 1
ATOM 2356 C C . ASP A 1 302 ? 12.469 -17.789 -9.546 1.00 79.69 302 ASP A C 1
ATOM 2358 O O . ASP A 1 302 ? 12.273 -18.701 -10.350 1.00 79.69 302 ASP A O 1
ATOM 2362 N N . ILE A 1 303 ? 11.457 -17.133 -8.958 1.00 75.19 303 ILE A N 1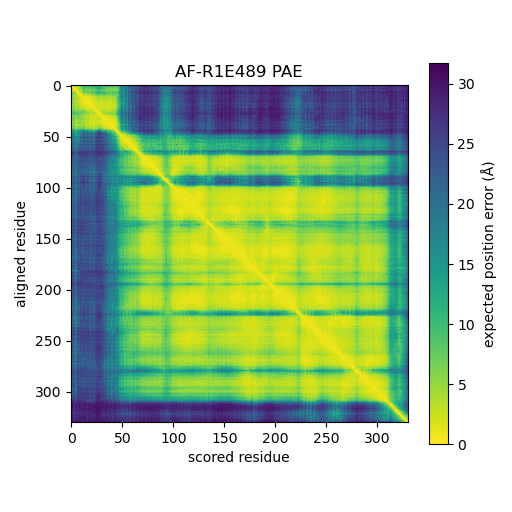
ATOM 2363 C CA . ILE A 1 303 ? 10.041 -17.387 -9.273 1.00 75.19 303 ILE A CA 1
ATOM 2364 C C . ILE A 1 303 ? 9.765 -17.133 -10.755 1.00 75.19 303 ILE A C 1
ATOM 2366 O O . ILE A 1 303 ? 9.145 -17.972 -11.399 1.00 75.19 303 ILE A O 1
ATOM 2370 N N . GLU A 1 304 ? 10.239 -16.018 -11.311 1.00 74.62 304 GLU A N 1
ATOM 2371 C CA . GLU A 1 304 ? 10.082 -15.697 -12.730 1.00 74.62 304 GLU A CA 1
ATOM 2372 C C . GLU A 1 304 ? 10.677 -16.787 -13.625 1.00 74.62 304 GLU A C 1
ATOM 2374 O O . GLU A 1 304 ? 10.021 -17.245 -14.557 1.00 74.62 304 GLU A O 1
ATOM 2379 N N . LYS A 1 305 ? 11.894 -17.263 -13.324 1.00 72.62 305 LYS A N 1
ATOM 2380 C CA . LYS A 1 305 ? 12.528 -18.344 -14.096 1.00 72.62 305 LYS A CA 1
ATOM 2381 C C . LYS A 1 305 ? 11.768 -19.659 -13.997 1.00 72.62 305 LYS A C 1
ATOM 2383 O O . LYS A 1 305 ? 11.634 -20.345 -15.006 1.00 72.62 305 LYS A O 1
ATOM 2388 N N . ILE A 1 306 ? 11.245 -19.991 -12.819 1.00 64.75 306 ILE A N 1
ATOM 2389 C CA . ILE A 1 306 ? 10.395 -21.170 -12.638 1.00 64.75 306 ILE A CA 1
ATOM 2390 C C . ILE A 1 306 ? 9.114 -21.031 -13.472 1.00 64.75 306 ILE A C 1
ATOM 2392 O O . ILE A 1 306 ? 8.777 -21.943 -14.222 1.00 64.75 306 ILE A O 1
ATOM 2396 N N . LEU A 1 307 ? 8.426 -19.889 -13.396 1.00 63.53 307 LEU A N 1
ATOM 2397 C CA . LEU A 1 307 ? 7.200 -19.642 -14.158 1.00 63.53 307 LEU A CA 1
ATOM 2398 C C . LEU A 1 307 ? 7.431 -19.736 -15.670 1.00 63.53 307 LEU A C 1
ATOM 2400 O O . LEU A 1 307 ? 6.680 -20.424 -16.354 1.00 63.53 307 LEU A O 1
ATOM 2404 N N . LEU A 1 308 ? 8.497 -19.114 -16.178 1.00 61.25 308 LEU A N 1
ATOM 2405 C CA . LEU A 1 308 ? 8.863 -19.181 -17.594 1.00 61.25 308 LEU A CA 1
ATOM 2406 C C . LEU A 1 308 ? 9.252 -20.602 -18.029 1.00 61.25 308 LEU A C 1
ATOM 2408 O O . LEU A 1 308 ? 8.930 -20.995 -19.144 1.00 61.25 308 LEU A O 1
ATOM 2412 N N . SER A 1 309 ? 9.865 -21.408 -17.154 1.00 57.84 309 SER A N 1
ATOM 2413 C CA . SER A 1 309 ? 10.218 -22.797 -17.492 1.00 57.84 309 SER A CA 1
ATOM 2414 C C . SER A 1 309 ? 9.002 -23.692 -17.770 1.00 57.84 309 SER A C 1
ATOM 2416 O O . SER A 1 309 ? 9.096 -24.605 -18.584 1.00 57.84 309 SER A O 1
ATOM 2418 N N . PHE A 1 310 ? 7.842 -23.401 -17.168 1.00 50.25 310 PHE A N 1
ATOM 2419 C CA . PHE A 1 310 ? 6.597 -24.126 -17.452 1.00 50.25 310 PHE A CA 1
ATOM 2420 C C . PHE A 1 310 ? 5.972 -23.752 -18.802 1.00 50.25 310 PHE A C 1
ATOM 2422 O O . PHE A 1 310 ? 5.204 -24.532 -19.361 1.00 50.25 310 PHE A O 1
ATOM 2429 N N . VAL A 1 311 ? 6.296 -22.573 -19.340 1.00 50.41 311 VAL A N 1
ATOM 2430 C CA . VAL A 1 311 ? 5.820 -22.126 -20.660 1.00 50.41 311 VAL A CA 1
ATOM 2431 C C . VAL A 1 311 ? 6.550 -22.876 -21.784 1.00 50.41 311 VAL A C 1
ATOM 2433 O O . VAL A 1 311 ? 5.955 -23.155 -22.826 1.00 50.41 311 VAL A O 1
ATOM 2436 N N . ASP A 1 312 ? 7.805 -23.269 -21.549 1.00 45.19 312 ASP A N 1
ATOM 2437 C CA . ASP A 1 312 ? 8.665 -23.913 -22.548 1.00 45.19 312 ASP A CA 1
ATOM 2438 C C . ASP A 1 312 ? 8.408 -25.425 -22.727 1.00 45.19 312 ASP A C 1
ATOM 2440 O O . ASP A 1 312 ? 8.663 -25.955 -23.811 1.00 45.19 312 ASP A O 1
ATOM 2444 N N . GLU A 1 313 ? 7.899 -26.141 -21.714 1.00 43.09 313 GLU A N 1
ATOM 2445 C CA . GLU A 1 313 ? 7.772 -27.612 -21.770 1.00 43.09 313 GLU A CA 1
ATOM 2446 C C . GLU A 1 313 ? 6.485 -28.120 -22.449 1.00 43.09 313 GLU A C 1
ATOM 2448 O O . GLU A 1 313 ? 6.523 -29.156 -23.115 1.00 43.09 313 GLU A O 1
ATOM 2453 N N . ASP A 1 314 ? 5.373 -27.380 -22.372 1.00 42.56 314 ASP A N 1
ATOM 2454 C CA . ASP A 1 314 ? 4.063 -27.853 -22.859 1.00 42.56 314 ASP A CA 1
ATOM 2455 C C . ASP A 1 314 ? 3.551 -27.129 -24.117 1.00 42.56 314 ASP A C 1
ATOM 2457 O O . ASP A 1 314 ? 2.458 -27.421 -24.609 1.00 42.56 314 ASP A O 1
ATOM 2461 N N . GLY A 1 315 ? 4.314 -26.178 -24.668 1.00 39.12 315 GLY A N 1
ATOM 2462 C CA . GLY A 1 315 ? 3.907 -25.438 -25.867 1.00 39.12 315 GLY A CA 1
ATOM 2463 C C . GLY A 1 315 ? 2.595 -24.663 -25.696 1.00 39.12 315 GLY A C 1
ATOM 2464 O O . GLY A 1 315 ? 1.921 -24.379 -26.690 1.00 39.12 315 GLY A O 1
ATOM 2465 N N . TYR A 1 316 ? 2.219 -24.316 -24.459 1.00 39.50 316 TYR A N 1
ATOM 2466 C CA . TYR A 1 316 ? 1.125 -23.387 -24.199 1.00 39.50 316 TYR A CA 1
ATOM 2467 C C . TYR A 1 316 ? 1.543 -21.996 -24.683 1.00 39.50 316 TYR A C 1
ATOM 2469 O O . TYR A 1 316 ? 2.057 -21.170 -23.939 1.00 39.50 316 TYR A O 1
ATOM 2477 N N . THR A 1 317 ? 1.261 -21.718 -25.955 1.00 39.34 317 THR A N 1
ATOM 2478 C CA . THR A 1 317 ? 1.224 -20.374 -26.541 1.00 39.34 317 THR A CA 1
ATOM 2479 C C . THR A 1 317 ? -0.018 -19.613 -26.064 1.00 39.34 317 THR A C 1
ATOM 2481 O O . THR A 1 317 ? -0.721 -19.005 -26.867 1.00 39.34 317 THR A O 1
ATOM 2484 N N . GLY A 1 318 ? -0.355 -19.713 -24.777 1.00 40.12 318 GLY A N 1
ATOM 2485 C CA . GLY A 1 318 ? -1.217 -18.717 -24.166 1.00 40.12 318 GLY A CA 1
ATOM 2486 C C . GLY A 1 318 ? -0.333 -17.504 -23.984 1.00 40.12 318 GLY A C 1
ATOM 2487 O O . GLY A 1 318 ? 0.619 -17.586 -23.212 1.00 40.12 318 GLY A O 1
ATOM 2488 N N . ASP A 1 319 ? -0.574 -16.450 -24.763 1.00 40.06 319 ASP A N 1
ATOM 2489 C CA . ASP A 1 319 ? -0.003 -15.113 -24.609 1.00 40.06 319 ASP A CA 1
ATOM 2490 C C . ASP A 1 319 ? 0.331 -14.922 -23.127 1.00 40.06 319 ASP A C 1
ATOM 2492 O O . ASP A 1 319 ? -0.584 -15.029 -22.312 1.00 40.06 319 ASP A O 1
ATOM 2496 N N . GLY A 1 320 ? 1.615 -14.792 -22.755 1.00 41.09 320 GLY A N 1
ATOM 2497 C CA . GLY A 1 320 ? 2.135 -15.073 -21.397 1.00 41.09 320 GLY A CA 1
ATOM 2498 C C . GLY A 1 320 ? 1.403 -14.409 -20.215 1.00 41.09 320 GLY A C 1
ATOM 2499 O O . GLY A 1 320 ? 1.664 -14.727 -19.063 1.00 41.09 320 GLY A O 1
ATOM 2500 N N . CYS A 1 321 ? 0.451 -13.533 -20.504 1.00 41.28 321 CYS A N 1
ATOM 2501 C CA . CYS A 1 321 ? -0.576 -12.930 -19.674 1.00 41.28 321 CYS A CA 1
ATOM 2502 C C . CYS A 1 321 ? -1.487 -13.939 -18.913 1.00 41.28 321 CYS A C 1
ATOM 2504 O O . CYS A 1 321 ? -2.030 -13.544 -17.882 1.00 41.28 321 CYS A O 1
ATOM 2506 N N . ASP A 1 322 ? -1.593 -15.217 -19.321 1.00 45.47 322 ASP A N 1
ATOM 2507 C CA . ASP A 1 322 ? -2.417 -16.253 -18.642 1.00 45.47 322 ASP A CA 1
ATOM 2508 C C . ASP A 1 322 ? -1.620 -17.346 -17.884 1.00 45.47 322 ASP A C 1
ATOM 2510 O O . ASP A 1 322 ? -2.205 -18.262 -17.307 1.00 45.47 322 ASP A O 1
ATOM 2514 N N . ALA A 1 323 ? -0.285 -17.270 -17.837 1.00 44.91 323 ALA A N 1
ATOM 2515 C CA . ALA A 1 323 ? 0.590 -18.372 -17.401 1.00 44.91 323 ALA A CA 1
ATOM 2516 C C . ALA A 1 323 ? 0.618 -18.685 -15.881 1.00 44.91 323 ALA A C 1
ATOM 2518 O O . ALA A 1 323 ? 1.509 -19.398 -15.416 1.00 44.91 323 ALA A O 1
ATOM 2519 N N . LEU A 1 324 ? -0.334 -18.191 -15.078 1.00 43.78 324 LEU A N 1
ATOM 2520 C CA . LEU A 1 324 ? -0.471 -18.621 -13.680 1.00 43.78 324 LEU A CA 1
ATOM 2521 C C . LEU A 1 324 ? -1.582 -19.665 -13.527 1.00 43.78 324 LEU A C 1
ATOM 2523 O O . LEU A 1 324 ? -2.643 -19.517 -14.134 1.00 43.78 324 LEU A O 1
ATOM 2527 N N . PRO A 1 325 ? -1.404 -20.674 -12.650 1.00 37.53 325 PRO A N 1
ATOM 2528 C CA . PRO A 1 325 ? -2.475 -21.596 -12.296 1.00 37.53 325 PRO A CA 1
ATOM 2529 C C . PRO A 1 325 ? -3.725 -20.818 -11.874 1.00 37.53 325 PRO A C 1
ATOM 2531 O O . PRO A 1 325 ? -3.641 -19.895 -11.059 1.00 37.53 325 PRO A O 1
ATOM 2534 N N . SER A 1 326 ? -4.896 -21.183 -12.401 1.00 34.62 326 SER A N 1
ATOM 2535 C CA . SER A 1 326 ? -6.151 -20.575 -11.965 1.00 34.62 326 SER A CA 1
ATOM 2536 C C . SER A 1 326 ? -6.327 -20.810 -10.460 1.00 34.62 326 SER A C 1
ATOM 2538 O O . SER A 1 326 ? -6.597 -21.930 -10.030 1.00 34.62 326 SER A O 1
ATOM 2540 N N . TYR A 1 327 ? -6.211 -19.757 -9.650 1.00 35.56 327 TYR A N 1
ATOM 2541 C CA . TYR A 1 327 ? -6.501 -19.787 -8.208 1.00 35.56 327 TYR A CA 1
ATOM 2542 C C . TYR A 1 327 ? -8.012 -19.863 -7.901 1.00 35.56 327 TYR A C 1
ATOM 2544 O O . TYR A 1 327 ? -8.465 -19.402 -6.853 1.00 35.56 327 TYR A O 1
ATOM 2552 N N . GLU A 1 328 ? -8.820 -20.413 -8.812 1.00 31.03 328 GLU A N 1
ATOM 2553 C CA . GLU A 1 328 ? -10.203 -20.756 -8.500 1.00 31.03 328 GLU A CA 1
ATOM 2554 C C . GLU A 1 328 ? -10.183 -21.947 -7.541 1.00 31.03 328 GLU A C 1
ATOM 2556 O O . GLU A 1 328 ? -9.708 -23.035 -7.868 1.00 31.03 328 GLU A O 1
ATOM 2561 N N . LYS A 1 329 ? -10.625 -21.688 -6.306 1.00 27.55 329 LYS A N 1
ATOM 2562 C CA . LYS A 1 329 ? -10.703 -22.669 -5.222 1.00 27.55 329 LYS A CA 1
ATOM 2563 C C . LYS A 1 329 ? -11.382 -23.954 -5.714 1.00 27.55 329 LYS A C 1
ATOM 2565 O O . LYS A 1 329 ? -12.522 -23.906 -6.172 1.00 27.55 329 LYS A O 1
ATOM 2570 N N . LYS A 1 330 ? -10.692 -25.086 -5.560 1.00 30.17 330 LYS A N 1
ATOM 2571 C CA . LYS A 1 330 ? -11.352 -26.382 -5.360 1.00 30.17 330 LYS A CA 1
ATOM 2572 C C . LYS A 1 330 ? -11.867 -26.477 -3.930 1.00 30.17 330 LYS A C 1
ATOM 2574 O O . LYS A 1 330 ? -11.168 -25.954 -3.032 1.00 30.17 330 LYS A O 1
#